Protein AF-0000000080788419 (afdb_homodimer)

Solvent-accessible surface area (backbone atoms only — not comparable to full-atom values): 16026 Å² total; per-residue (Å²): 134,54,72,65,56,50,52,51,49,54,50,25,32,70,32,48,74,64,43,63,67,57,50,16,62,73,69,69,43,59,54,67,57,50,50,49,50,52,52,50,37,39,75,68,49,34,40,70,47,38,25,28,39,63,41,42,64,78,70,42,36,65,38,34,39,42,30,43,29,24,61,44,90,53,92,64,32,67,58,55,51,45,52,55,54,52,66,34,71,42,40,27,32,27,32,34,33,65,76,89,40,36,32,46,36,34,34,44,23,62,33,69,66,52,35,43,66,51,39,52,51,51,56,74,64,37,82,54,49,67,45,74,48,76,30,54,46,77,40,79,73,34,80,39,83,52,56,75,78,75,125,133,53,71,65,57,51,52,51,49,56,48,26,34,72,32,48,75,64,42,64,67,57,50,15,63,75,69,72,42,60,53,68,59,50,51,49,50,53,51,49,36,39,75,69,48,35,38,70,45,37,24,27,40,63,40,44,66,77,70,40,37,66,38,34,36,42,31,43,30,24,58,44,90,52,90,66,33,68,59,54,50,45,52,55,56,52,65,34,72,42,39,28,33,27,31,34,34,62,75,89,40,37,31,44,36,34,33,43,22,63,36,71,66,53,35,43,65,50,39,53,51,52,57,74,65,36,83,54,48,65,47,74,48,74,30,53,45,76,40,79,74,35,80,37,82,54,58,73,80,74,126

Nearest PDB structures (foldseek):
  2pn6-assembly1_A  TM=9.919E-01  e=2.413E-22  Sulfurisphaera tokodaii
  2pmh-assembly1_A  TM=9.864E-01  e=7.286E-22  Sulfurisphaera tokodaii str. 7
  2efo-assembly1_A  TM=9.909E-01  e=1.346E-21  Sulfurisphaera tokodaii str. 7
  2e7w-assembly1_A  TM=9.855E-01  e=3.179E-21  Sulfurisphaera tokodaii
  2efq-assembly1_A  TM=9.957E-01  e=7.984E-21  Sulfurisphaera tokodaii str. 7

Secondary structure (DSSP, 8-state):
--HHHHHHHHHHHH-TT--HHHHHHHHTS-HHHHHHHHHHHHHTTSEEEEEEEE-GGGGT--EEEEEEEEEPP-TTHHHHHHHHHHTSTTEEEEEEESSS-SEEEEEEESSHHHHIIIIIHHHHH-TTEEEEEEEEEEEEEEE-TT-----/--HHHHHHHHHHHH-TT--HHHHHHHHT--HHHHHHHHHHHHHTTSEEEEEEEE-GGGGT--EEEEEEEEEPP-TTHHHHHHHHHHTSTTEEEEEEESSS-SEEEEEEESSHHHHIIIIIHHHHH-TTEEEEEEEEEEEEEEE-T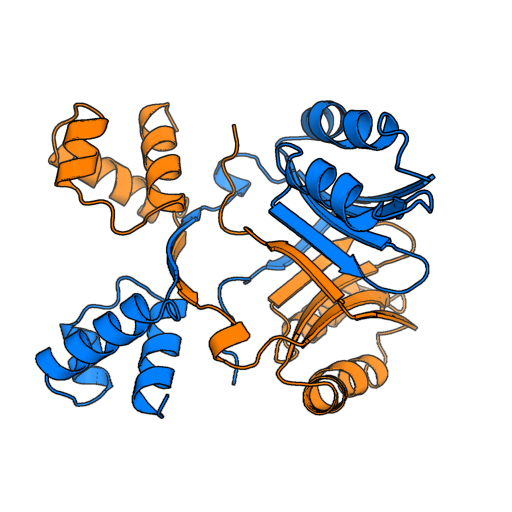T-----

InterPro domains:
  IPR000485 AsnC-type HTH domain [PR00033] (1-17)
  IPR000485 AsnC-type HTH domain [PR00033] (17-28)
  IPR000485 AsnC-type HTH domain [PR00033] (28-47)
  IPR000485 AsnC-type HTH domain [PS50956] (1-62)
  IPR011008 Dimeric alpha-beta barrel [SSF54909] (74-145)
  IPR011991 ArsR-like helix-turn-helix domain [cd00090] (2-50)
  IPR019887 Transcription regulator AsnC/Lrp, ligand binding domain [PF01037] (73-146)
  IPR019888 Transcription regulator AsnC-like [SM00344] (1-109)
  IPR036388 Winged helix-like DNA-binding domain superfamily [G3DSA:1.10.10.10] (1-52)
  IPR036390 Winged helix DNA-binding domain superfamily [SSF46785] (1-59)

Radius of gyration: 20.46 Å; Cα contacts (8 Å, |Δi|>4): 565; chains: 2; bounding box: 44×55×48 Å

Structure (mmCIF, N/CA/C/O backbone):
data_AF-0000000080788419-model_v1
#
loop_
_entity.id
_entity.type
_entity.pdbx_description
1 polymer 'Lrp family transcriptional regulator'
#
loop_
_atom_site.group_PDB
_atom_site.id
_atom_site.type_symbol
_atom_site.label_atom_id
_atom_site.label_alt_id
_atom_site.label_comp_id
_atom_site.label_asym_id
_atom_site.label_entity_id
_atom_site.label_seq_id
_atom_site.pdbx_PDB_ins_code
_atom_site.Cartn_x
_atom_site.Cartn_y
_atom_site.Cartn_z
_atom_site.occupancy
_atom_site.B_iso_or_equiv
_atom_site.auth_seq_id
_atom_site.auth_comp_id
_atom_site.auth_asym_id
_atom_site.auth_atom_id
_atom_site.pdbx_PDB_model_num
ATOM 1 N N . MET A 1 1 ? -20.938 5.91 12.094 1 90.12 1 MET A N 1
ATOM 2 C CA . MET A 1 1 ? -20.297 6.926 11.258 1 90.12 1 MET A CA 1
ATOM 3 C C . MET A 1 1 ? -21.297 7.52 10.273 1 90.12 1 MET A C 1
ATOM 5 O O . MET A 1 1 ? -22.016 6.785 9.586 1 90.12 1 MET A O 1
ATOM 9 N N . ASP A 1 2 ? -21.422 8.727 10.242 1 94.88 2 ASP A N 1
ATOM 10 C CA . ASP A 1 2 ? -22.422 9.336 9.359 1 94.88 2 ASP A CA 1
ATOM 11 C C . ASP A 1 2 ? -21.766 9.898 8.102 1 94.88 2 ASP A C 1
ATOM 13 O O . ASP A 1 2 ? -20.594 9.633 7.832 1 94.88 2 ASP A O 1
ATOM 17 N N . GLU A 1 3 ? -22.578 10.594 7.305 1 95.75 3 GLU A N 1
ATOM 18 C CA . GLU A 1 3 ? -22.141 11.078 5.996 1 95.75 3 GLU A CA 1
ATOM 19 C C . GLU A 1 3 ? -21.031 12.109 6.121 1 95.75 3 GLU A C 1
ATOM 21 O O . GLU A 1 3 ? -20.141 12.188 5.27 1 95.75 3 GLU A O 1
ATOM 26 N N . ILE A 1 4 ? -21.125 12.875 7.145 1 96.88 4 ILE A N 1
ATOM 27 C CA . ILE A 1 4 ? -20.125 13.906 7.352 1 96.88 4 ILE A CA 1
ATOM 28 C C . ILE A 1 4 ? -18.766 13.266 7.664 1 96.88 4 ILE A C 1
ATOM 30 O O . ILE A 1 4 ? -17.75 13.656 7.109 1 96.88 4 ILE A O 1
ATOM 34 N N . ASP A 1 5 ? -18.781 12.273 8.594 1 97.75 5 ASP A N 1
ATOM 35 C CA . ASP A 1 5 ? -17.562 11.531 8.891 1 97.75 5 ASP A CA 1
ATOM 36 C C . ASP A 1 5 ? -16.938 10.984 7.617 1 97.75 5 ASP A C 1
ATOM 38 O O . ASP A 1 5 ? -15.719 11.109 7.422 1 97.75 5 ASP A O 1
ATOM 42 N N . LEU A 1 6 ? -17.734 10.43 6.766 1 97.38 6 LEU A N 1
ATOM 43 C CA . LEU A 1 6 ? -17.25 9.828 5.531 1 97.38 6 LEU A CA 1
ATOM 44 C C . LEU A 1 6 ? -16.656 10.883 4.613 1 97.38 6 LEU A C 1
ATOM 46 O O . LEU A 1 6 ? -15.625 10.641 3.973 1 97.38 6 LEU A O 1
ATOM 50 N N . LYS A 1 7 ? -17.281 11.961 4.5 1 97.5 7 LYS A N 1
ATOM 51 C CA . LYS A 1 7 ? -16.75 13.047 3.682 1 97.5 7 LYS A CA 1
ATOM 52 C C . LYS A 1 7 ? -15.398 13.523 4.199 1 97.5 7 LYS A C 1
ATOM 54 O O . LYS A 1 7 ? -14.477 13.758 3.418 1 97.5 7 LYS A O 1
ATOM 59 N N . ILE A 1 8 ? -15.32 13.641 5.496 1 98.19 8 ILE A N 1
ATOM 60 C CA . ILE A 1 8 ? -14.062 14.039 6.117 1 98.19 8 ILE A CA 1
ATOM 61 C C . ILE A 1 8 ? -12.969 13.031 5.773 1 98.19 8 ILE A C 1
ATOM 63 O O . ILE A 1 8 ? -11.875 13.414 5.355 1 98.19 8 ILE A O 1
ATOM 67 N N . LEU A 1 9 ? -13.258 11.773 5.898 1 98.25 9 LEU A N 1
ATOM 68 C CA . LEU A 1 9 ? -12.305 10.703 5.621 1 98.25 9 LEU A CA 1
ATOM 69 C C . LEU A 1 9 ? -11.875 10.727 4.16 1 98.25 9 LEU A C 1
ATOM 71 O O . LEU A 1 9 ? -10.688 10.562 3.854 1 98.25 9 LEU A O 1
ATOM 75 N N . LYS A 1 10 ? -12.812 10.953 3.264 1 97.38 10 LYS A N 1
ATOM 76 C CA . LYS A 1 10 ? -12.516 11.016 1.836 1 97.38 10 LYS A CA 1
ATOM 77 C C . LYS A 1 10 ? -11.539 12.141 1.525 1 97.38 10 LYS A C 1
ATOM 79 O O . LYS A 1 10 ? -10.602 11.953 0.742 1 97.38 10 LYS A O 1
ATOM 84 N N . ILE A 1 11 ? -11.734 13.219 2.145 1 97.44 11 ILE A N 1
ATOM 85 C CA . ILE A 1 11 ? -10.883 14.375 1.901 1 97.44 11 ILE A CA 1
ATOM 86 C C . ILE A 1 11 ? -9.492 14.117 2.48 1 97.44 11 ILE A C 1
ATOM 88 O O . ILE A 1 11 ? -8.484 14.312 1.8 1 97.44 11 ILE A O 1
ATOM 92 N N . LEU A 1 12 ? -9.438 13.609 3.709 1 97.44 12 LEU A N 1
ATOM 93 C CA . LEU A 1 12 ? -8.172 13.469 4.418 1 97.44 12 LEU A CA 1
ATOM 94 C C . LEU A 1 12 ? -7.344 12.328 3.834 1 97.44 12 LEU A C 1
ATOM 96 O O . LEU A 1 12 ? -6.113 12.359 3.879 1 97.44 12 LEU A O 1
ATOM 100 N N . GLN A 1 13 ? -7.988 11.273 3.229 1 97.19 13 GLN A N 1
ATOM 101 C CA . GLN A 1 13 ? -7.215 10.188 2.627 1 97.19 13 GLN A CA 1
ATOM 102 C C . GLN A 1 13 ? -6.504 10.664 1.361 1 97.19 13 GLN A C 1
ATOM 104 O O . GLN A 1 13 ? -5.535 10.039 0.918 1 97.19 13 GLN A O 1
ATOM 109 N N . LYS A 1 14 ? -7.027 11.789 0.827 1 94.88 14 LYS A N 1
ATOM 110 C CA . LYS A 1 14 ? -6.414 12.359 -0.371 1 94.88 14 LYS A CA 1
ATOM 111 C C . LYS A 1 14 ? -5.379 13.422 -0.01 1 94.88 14 LYS A C 1
ATOM 113 O O . LYS A 1 14 ? -4.375 13.578 -0.705 1 94.88 14 LYS A O 1
ATOM 118 N N . ASP A 1 15 ? -5.738 14.109 1.035 1 95.56 15 ASP A N 1
ATOM 119 C CA . ASP A 1 15 ? -4.879 15.203 1.478 1 95.56 15 ASP A CA 1
ATOM 120 C C . ASP A 1 15 ? -5.027 15.445 2.977 1 95.56 15 ASP A C 1
ATOM 122 O O . ASP A 1 15 ? -5.918 16.172 3.408 1 95.56 15 ASP A O 1
ATOM 126 N N . ALA A 1 16 ? -4.051 15.031 3.676 1 95.75 16 ALA A N 1
ATOM 127 C CA . ALA A 1 16 ? -4.109 15.148 5.129 1 95.75 16 ALA A CA 1
ATOM 128 C C . ALA A 1 16 ? -3.785 16.562 5.582 1 95.75 16 ALA A C 1
ATOM 130 O O . ALA A 1 16 ? -4 16.922 6.742 1 95.75 16 ALA A O 1
ATOM 131 N N . LYS A 1 17 ? -3.289 17.375 4.723 1 94 17 LYS A N 1
ATOM 132 C CA . LYS A 1 17 ? -2.941 18.75 5.078 1 94 17 LYS A CA 1
ATOM 133 C C . LYS A 1 17 ? -4.07 19.703 4.727 1 94 17 LYS A C 1
ATOM 135 O O . LYS A 1 17 ? -3.926 20.922 4.871 1 94 17 LYS A O 1
ATOM 140 N N . TYR A 1 18 ? -5.16 19.156 4.199 1 94.25 18 TYR A N 1
ATOM 141 C CA . TYR A 1 18 ? -6.344 19.984 4.012 1 94.25 18 TYR A CA 1
ATOM 142 C C . TYR A 1 18 ? -6.691 20.734 5.289 1 94.25 18 TYR A C 1
ATOM 144 O O . TYR A 1 18 ? -6.887 20.125 6.344 1 94.25 18 TYR A O 1
ATOM 152 N N . SER A 1 19 ? -6.746 22.031 5.254 1 95.62 19 SER A N 1
ATOM 153 C CA . SER A 1 19 ? -6.863 22.844 6.465 1 95.62 19 SER A CA 1
ATOM 154 C C . SER A 1 19 ? -8.242 22.688 7.094 1 95.62 19 SER A C 1
ATOM 156 O O . SER A 1 19 ? -9.219 22.375 6.402 1 95.62 19 SER A O 1
ATOM 158 N N . LEU A 1 20 ? -8.18 22.906 8.406 1 96.81 20 LEU A N 1
ATOM 159 C CA . LEU A 1 20 ? -9.453 22.906 9.117 1 96.81 20 LEU A CA 1
ATOM 160 C C . LEU A 1 20 ? -10.398 23.953 8.531 1 96.81 20 LEU A C 1
ATOM 162 O O . LEU A 1 20 ? -11.602 23.719 8.43 1 96.81 20 LEU A O 1
ATOM 166 N N . GLU A 1 21 ? -9.82 25.062 8.117 1 97.69 21 GLU A N 1
ATOM 167 C CA . GLU A 1 21 ? -10.602 26.125 7.496 1 97.69 21 GLU A CA 1
ATOM 168 C C . GLU A 1 21 ? -11.227 25.656 6.188 1 97.69 21 GLU A C 1
ATOM 170 O O . GLU A 1 21 ? -12.43 25.859 5.965 1 97.69 21 GLU A O 1
ATOM 175 N N . ASP A 1 22 ? -10.484 25.062 5.309 1 97.75 22 ASP A N 1
ATOM 176 C CA . ASP A 1 22 ? -10.984 24.578 4.023 1 97.75 22 ASP A CA 1
ATOM 177 C C . ASP A 1 22 ? -12.016 23.469 4.219 1 97.75 22 ASP A C 1
ATOM 179 O O . ASP A 1 22 ? -13.023 23.422 3.508 1 97.75 22 ASP A O 1
ATOM 183 N N . LEU A 1 23 ? -11.758 22.594 5.164 1 98.06 23 LEU A N 1
ATOM 184 C CA . LEU A 1 23 ? -12.711 21.531 5.48 1 98.06 23 LEU A CA 1
ATOM 185 C C . LEU A 1 23 ? -14.047 22.109 5.934 1 98.06 23 LEU A C 1
ATOM 187 O O . LEU A 1 23 ? -15.109 21.688 5.477 1 98.06 23 LEU A O 1
ATOM 191 N N . SER A 1 24 ? -13.938 23.031 6.867 1 98.19 24 SER A N 1
ATOM 192 C CA . SER A 1 24 ? -15.133 23.703 7.375 1 98.19 24 SER A CA 1
ATOM 193 C C . SER A 1 24 ? -15.945 24.312 6.242 1 98.19 24 SER A C 1
ATOM 195 O O . SER A 1 24 ? -17.172 24.156 6.188 1 98.19 24 SER A O 1
ATOM 197 N N . THR A 1 25 ? -15.297 25.047 5.316 1 98.12 25 THR A N 1
ATOM 198 C CA . THR A 1 25 ? -15.938 25.688 4.18 1 98.12 25 THR A CA 1
ATOM 199 C C . THR A 1 25 ? -16.594 24.656 3.266 1 98.12 25 THR A C 1
ATOM 201 O O . THR A 1 25 ? -17.75 24.781 2.9 1 98.12 25 THR A O 1
ATOM 204 N N . GLU A 1 26 ? -15.844 23.625 2.965 1 96.62 26 GLU A N 1
ATOM 205 C CA . GLU A 1 26 ? -16.312 22.594 2.047 1 96.62 26 GLU A CA 1
ATOM 206 C C . GLU A 1 26 ? -17.516 21.859 2.617 1 96.62 26 GLU A C 1
ATOM 208 O O . GLU A 1 26 ? -18.453 21.516 1.882 1 96.62 26 GLU A O 1
ATOM 213 N N . LEU A 1 27 ? -17.516 21.594 3.885 1 97.62 27 LEU A N 1
ATOM 214 C CA . LEU A 1 27 ? -18.547 20.797 4.523 1 97.62 27 LEU A CA 1
ATOM 215 C C . LEU A 1 27 ? -19.703 21.688 5.016 1 97.62 27 LEU A C 1
ATOM 217 O O .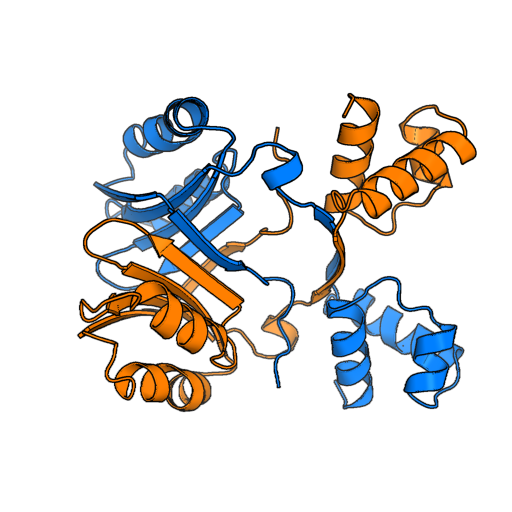 LEU A 1 27 ? -20.734 21.172 5.457 1 97.62 27 LEU A O 1
ATOM 221 N N . LYS A 1 28 ? -19.453 22.984 4.965 1 97.75 28 LYS A N 1
ATOM 222 C CA . LYS A 1 28 ? -20.453 23.938 5.457 1 97.75 28 LYS A CA 1
ATOM 223 C C . LYS A 1 28 ? -20.797 23.656 6.922 1 97.75 28 LYS A C 1
ATOM 225 O O . LYS A 1 28 ? -21.969 23.547 7.281 1 97.75 28 LYS A O 1
ATOM 230 N N . MET A 1 29 ? -19.734 23.531 7.715 1 97.81 29 MET A N 1
ATOM 231 C CA . MET A 1 29 ? -19.844 23.266 9.148 1 97.81 29 MET A CA 1
ATOM 232 C C . MET A 1 29 ? -18.844 24.109 9.93 1 97.81 29 MET A C 1
ATOM 234 O O . MET A 1 29 ? -17.75 24.406 9.422 1 97.81 29 MET A O 1
ATOM 238 N N . PRO A 1 30 ? -19.297 24.5 11.195 1 98.06 30 PRO A N 1
ATOM 239 C CA . PRO A 1 30 ? -18.344 25.234 12.016 1 98.06 30 PRO A CA 1
ATOM 240 C C . PRO A 1 30 ? -17.016 24.484 12.188 1 98.06 30 PRO A C 1
ATOM 242 O O . PRO A 1 30 ? -17.016 23.25 12.312 1 98.06 30 PRO A O 1
ATOM 245 N N . LYS A 1 31 ? -15.906 25.266 12.227 1 98.12 31 LYS A N 1
ATOM 246 C CA . LYS A 1 31 ? -14.578 24.688 12.398 1 98.12 31 LYS A CA 1
ATOM 247 C C . LYS A 1 31 ? -14.516 23.797 13.641 1 98.12 31 LYS A C 1
ATOM 249 O O . LYS A 1 31 ? -13.883 22.734 13.617 1 98.12 31 LYS A O 1
ATOM 254 N N . SER A 1 32 ? -15.125 24.234 14.688 1 98.12 32 SER A N 1
ATOM 255 C CA . SER A 1 32 ? -15.094 23.484 15.938 1 98.12 32 SER A CA 1
ATOM 256 C C . SER A 1 32 ? -15.75 22.125 15.789 1 98.12 32 SER A C 1
ATOM 258 O O . SER A 1 32 ? -15.289 21.125 16.375 1 98.12 32 SER A O 1
ATOM 260 N N . THR A 1 33 ? -16.828 22.047 15.078 1 98.06 33 THR A N 1
ATOM 261 C CA . THR A 1 33 ? -17.531 20.797 14.828 1 98.06 33 THR A CA 1
ATOM 262 C C . THR A 1 33 ? -16.656 19.844 14.016 1 98.06 33 THR A C 1
ATOM 264 O O . THR A 1 33 ? -16.547 18.656 14.352 1 98.06 33 THR A O 1
ATOM 267 N N . VAL A 1 34 ? -16.062 20.375 12.953 1 98.38 34 VAL A N 1
ATOM 268 C CA . VAL A 1 34 ? -15.188 19.562 12.109 1 98.38 34 VAL A CA 1
ATOM 269 C C . VAL A 1 34 ? -14.016 19.031 12.93 1 98.38 34 VAL A C 1
ATOM 271 O O . VAL A 1 34 ? -13.68 17.844 12.852 1 98.38 34 VAL A O 1
ATOM 274 N N . ALA A 1 35 ? -13.414 19.906 13.727 1 98.25 35 ALA A N 1
ATOM 275 C CA . ALA A 1 35 ? -12.289 19.516 14.578 1 98.25 35 ALA A CA 1
ATOM 276 C C . ALA A 1 35 ? -12.688 18.406 15.539 1 98.25 35 ALA A C 1
ATOM 278 O O . ALA A 1 35 ? -11.93 17.453 15.734 1 98.25 35 ALA A O 1
ATOM 279 N N . TYR A 1 36 ? -13.797 18.578 16.109 1 98.31 36 TYR A N 1
ATOM 280 C CA . TYR A 1 36 ? -14.305 17.562 17.031 1 98.31 36 TYR A CA 1
ATOM 281 C C . TYR A 1 36 ? -14.461 16.219 16.328 1 98.31 36 TYR A C 1
ATOM 283 O O . TYR A 1 36 ? -14.07 15.18 16.859 1 98.31 36 TYR A O 1
ATOM 291 N N . ARG A 1 37 ? -15.055 16.25 15.195 1 98.44 37 ARG A N 1
ATOM 292 C CA . ARG A 1 37 ? -15.289 15.031 14.43 1 98.44 37 ARG A CA 1
ATOM 293 C C . ARG A 1 37 ? -13.969 14.352 14.078 1 98.44 37 ARG A C 1
ATOM 295 O O . ARG A 1 37 ? -13.844 13.133 14.211 1 98.44 37 ARG A O 1
ATOM 302 N N . ILE A 1 38 ? -13.008 15.062 13.602 1 98.31 38 ILE A N 1
ATOM 303 C CA . ILE A 1 38 ? -11.695 14.516 13.258 1 98.31 38 ILE A CA 1
ATOM 304 C C . ILE A 1 38 ? -11.07 13.867 14.492 1 98.31 38 ILE A C 1
ATOM 306 O O . ILE A 1 38 ? -10.594 12.734 14.43 1 98.31 38 ILE A O 1
ATOM 310 N N . LYS A 1 39 ? -11.07 14.602 15.594 1 98.31 39 LYS A N 1
ATOM 311 C CA . LYS A 1 39 ? -10.508 14.086 16.828 1 98.31 39 LYS A CA 1
ATOM 312 C C . LYS A 1 39 ? -11.203 12.789 17.25 1 98.31 39 LYS A C 1
ATOM 314 O O . LYS A 1 39 ? -10.555 11.867 17.75 1 98.31 39 LYS A O 1
ATOM 319 N N . ARG A 1 40 ? -12.445 12.789 17.156 1 98.5 40 ARG A N 1
ATOM 320 C CA . ARG A 1 40 ? -13.211 11.586 17.469 1 98.5 40 ARG A CA 1
ATOM 321 C C . ARG A 1 40 ? -12.797 10.422 16.594 1 98.5 40 ARG A C 1
ATOM 323 O O . ARG A 1 40 ? -12.594 9.305 17.078 1 98.5 40 ARG A O 1
ATOM 330 N N . LEU A 1 41 ? -12.703 10.672 15.266 1 98.62 41 LEU A N 1
ATOM 331 C CA . LEU A 1 41 ? -12.289 9.633 14.328 1 98.62 41 LEU A CA 1
ATOM 332 C C . LEU A 1 41 ? -10.891 9.117 14.672 1 98.62 41 LEU A C 1
ATOM 334 O O . LEU A 1 41 ? -10.617 7.926 14.523 1 98.62 41 LEU A O 1
ATOM 338 N N . GLU A 1 42 ? -10.008 9.969 15.125 1 98.38 42 GLU A N 1
ATOM 339 C CA . GLU A 1 42 ? -8.672 9.586 15.57 1 98.38 42 GLU A CA 1
ATOM 340 C C . GLU A 1 42 ? -8.727 8.773 16.859 1 98.38 42 GLU A C 1
ATOM 342 O O . GLU A 1 42 ? -8.078 7.73 16.969 1 98.38 42 GLU A O 1
ATOM 347 N N . SER A 1 43 ? -9.523 9.242 17.812 1 98.38 43 SER A N 1
ATOM 348 C CA . SER A 1 43 ? -9.609 8.586 19.109 1 98.38 43 SER A CA 1
ATOM 349 C C . SER A 1 43 ? -10.188 7.18 18.984 1 98.38 43 SER A C 1
ATOM 351 O O . SER A 1 43 ? -9.852 6.289 19.766 1 98.38 43 SER A O 1
ATOM 353 N N . LEU A 1 44 ? -11.008 7.035 17.969 1 98.06 44 LEU A N 1
ATOM 354 C CA . LEU A 1 44 ? -11.625 5.738 17.719 1 98.06 44 LEU A CA 1
ATOM 355 C C . LEU A 1 44 ? -10.727 4.859 16.859 1 98.06 44 LEU A C 1
ATOM 357 O O . LEU A 1 44 ? -11.102 3.748 16.484 1 98.06 44 LEU A O 1
ATOM 361 N N . ASN A 1 45 ? -9.617 5.336 16.453 1 97.88 45 ASN A N 1
ATOM 362 C CA . ASN A 1 45 ? -8.617 4.641 15.664 1 97.88 45 ASN A CA 1
ATOM 363 C C . ASN A 1 45 ? -9.125 4.348 14.25 1 97.88 45 ASN A C 1
ATOM 365 O O . ASN A 1 45 ? -8.695 3.381 13.617 1 97.88 45 ASN A O 1
ATOM 369 N N . ILE A 1 46 ? -10.156 5.082 13.836 1 98.19 46 ILE A N 1
ATOM 370 C CA . ILE A 1 46 ? -10.57 5.035 12.438 1 98.19 46 ILE A CA 1
ATOM 371 C C . ILE A 1 46 ? -9.508 5.688 11.562 1 98.19 46 ILE A C 1
ATOM 373 O O . ILE A 1 46 ? -9.164 5.164 10.5 1 98.19 46 ILE A O 1
ATOM 377 N N . ILE A 1 47 ? -9.133 6.844 11.969 1 98.06 47 ILE A N 1
ATOM 378 C CA . ILE A 1 47 ? -7.891 7.402 11.445 1 98.06 47 ILE A CA 1
ATOM 379 C C . ILE A 1 47 ? -6.711 6.902 12.273 1 98.06 47 ILE A C 1
ATOM 381 O O . ILE A 1 47 ? -6.582 7.246 13.453 1 98.06 47 ILE A O 1
ATOM 385 N N . LYS A 1 48 ? -5.84 6.176 11.688 1 96.81 48 LYS A N 1
ATOM 386 C CA . LYS A 1 48 ? -4.754 5.516 12.406 1 96.81 48 LYS A CA 1
ATOM 387 C C . LYS A 1 48 ? -3.529 6.418 12.508 1 96.81 48 LYS A C 1
ATOM 389 O O . LYS A 1 48 ? -2.656 6.195 13.352 1 96.81 48 LYS A O 1
ATOM 394 N N . GLY A 1 49 ? -3.488 7.402 11.617 1 96.38 49 GLY A N 1
ATOM 395 C CA . GLY A 1 49 ? -2.359 8.32 11.57 1 96.38 49 GLY A CA 1
ATOM 396 C C . GLY A 1 49 ? -2.256 9.07 10.258 1 96.38 49 GLY A C 1
ATOM 397 O O . GLY A 1 49 ? -3.09 8.898 9.367 1 96.38 49 GLY A O 1
ATOM 398 N N . TYR A 1 50 ? -1.318 9.914 10.203 1 96.75 50 TYR A N 1
ATOM 399 C CA . TYR A 1 50 ? -1.009 10.727 9.031 1 96.75 50 TYR A CA 1
ATOM 400 C C . TYR A 1 50 ? 0.427 10.5 8.57 1 96.75 50 TYR A C 1
ATOM 402 O O . TYR A 1 50 ? 1.358 10.547 9.375 1 96.75 50 TYR A O 1
ATOM 410 N N . TYR A 1 51 ? 0.545 10.289 7.258 1 96.38 51 TYR A N 1
ATOM 411 C CA . TYR A 1 51 ? 1.852 9.852 6.781 1 96.38 51 TYR A CA 1
ATOM 412 C C . TYR A 1 51 ? 2.225 10.562 5.484 1 96.38 51 TYR A C 1
ATOM 414 O O . TYR A 1 51 ? 1.352 10.898 4.68 1 96.38 51 TYR A O 1
ATOM 422 N N . ALA A 1 52 ? 3.518 10.742 5.312 1 97 52 ALA A N 1
ATOM 423 C CA . ALA A 1 52 ? 4.012 11.25 4.035 1 97 52 ALA A CA 1
ATOM 424 C C . ALA A 1 52 ? 4.156 10.117 3.018 1 97 52 ALA A C 1
ATOM 426 O O . ALA A 1 52 ? 4.656 9.039 3.346 1 97 52 ALA A O 1
ATOM 427 N N . GLN A 1 53 ? 3.627 10.352 1.913 1 96.25 53 GLN A N 1
ATOM 428 C CA . GLN A 1 53 ? 3.902 9.438 0.808 1 96.25 53 GLN A CA 1
ATOM 429 C C . GLN A 1 53 ? 5.223 9.781 0.124 1 96.25 53 GLN A C 1
ATOM 431 O O . GLN A 1 53 ? 5.336 10.828 -0.523 1 96.25 53 GLN A O 1
ATOM 436 N N . ILE A 1 54 ? 6.168 8.891 0.305 1 97.19 54 ILE A N 1
ATOM 437 C CA . ILE A 1 54 ? 7.496 9.086 -0.268 1 97.19 54 ILE A CA 1
ATOM 438 C C . ILE A 1 54 ? 7.613 8.305 -1.576 1 97.19 54 ILE A C 1
ATOM 440 O O . ILE A 1 54 ? 7.195 7.148 -1.656 1 97.19 54 ILE A O 1
ATOM 444 N N . ASP A 1 55 ? 8.109 8.969 -2.609 1 96.19 55 ASP A N 1
ATOM 445 C CA . ASP A 1 55 ? 8.344 8.305 -3.887 1 96.19 55 ASP A CA 1
ATOM 446 C C . ASP A 1 55 ? 9.508 7.32 -3.797 1 96.19 55 ASP A C 1
ATOM 448 O O . ASP A 1 55 ? 10.664 7.734 -3.682 1 96.19 55 ASP A O 1
ATOM 452 N N . PRO A 1 56 ? 9.266 6.094 -3.906 1 95.56 56 PRO A N 1
ATOM 453 C CA . PRO A 1 56 ? 10.359 5.121 -3.771 1 95.56 56 PRO A CA 1
ATOM 454 C C . PRO A 1 56 ? 11.43 5.281 -4.848 1 95.56 56 PRO A C 1
ATOM 456 O O . PRO A 1 56 ? 12.594 4.949 -4.617 1 95.56 56 PRO A O 1
ATOM 459 N N . THR A 1 57 ? 11.039 5.766 -6.016 1 94.12 57 THR A N 1
ATOM 460 C CA . THR A 1 57 ? 11.984 5.918 -7.113 1 94.12 57 THR A CA 1
ATOM 461 C C . THR A 1 57 ? 13.062 6.934 -6.758 1 94.12 57 THR A C 1
ATOM 463 O O . THR A 1 57 ? 14.219 6.793 -7.164 1 94.12 57 THR A O 1
ATOM 466 N N . ALA A 1 58 ? 12.672 7.871 -5.977 1 94.94 58 ALA A N 1
ATOM 4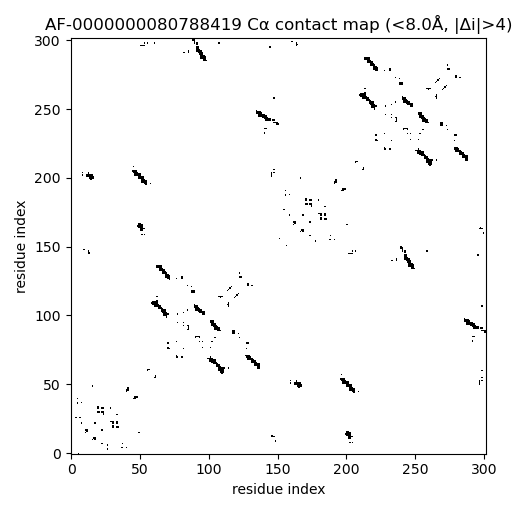67 C CA . ALA A 1 58 ? 13.617 8.898 -5.543 1 94.94 58 ALA A CA 1
ATOM 468 C C . ALA A 1 58 ? 14.672 8.312 -4.605 1 94.94 58 ALA A C 1
ATOM 470 O O . ALA A 1 58 ? 15.719 8.922 -4.383 1 94.94 58 ALA A O 1
ATOM 471 N N . LEU A 1 59 ? 14.398 7.156 -4.051 1 94.94 59 LEU A N 1
ATOM 472 C CA . LEU A 1 59 ? 15.32 6.477 -3.143 1 94.94 59 LEU A CA 1
ATOM 473 C C . LEU A 1 59 ? 15.961 5.27 -3.82 1 94.94 59 LEU A C 1
ATOM 475 O O . LEU A 1 59 ? 16.594 4.449 -3.16 1 94.94 59 LEU A O 1
ATOM 479 N N . ASN A 1 60 ? 15.719 5.156 -5.078 1 94.5 60 ASN A N 1
ATOM 480 C CA . ASN A 1 60 ? 16.219 4.039 -5.879 1 94.5 60 ASN A CA 1
ATOM 481 C C . ASN A 1 60 ? 15.648 2.707 -5.395 1 94.5 60 ASN A C 1
ATOM 483 O O . ASN A 1 60 ? 16.359 1.7 -5.367 1 94.5 60 ASN A O 1
ATOM 487 N N . LEU A 1 61 ? 14.477 2.77 -4.852 1 95.38 61 LEU A N 1
ATOM 488 C CA . LEU A 1 61 ? 13.773 1.563 -4.426 1 95.38 61 LEU A CA 1
ATOM 489 C C . LEU A 1 61 ? 12.766 1.122 -5.477 1 95.38 61 LEU A C 1
ATOM 491 O O . LEU A 1 61 ? 11.57 1.005 -5.184 1 95.38 61 LEU A O 1
ATOM 495 N N . ASP A 1 62 ? 13.32 0.79 -6.621 1 91.56 62 ASP A N 1
ATOM 496 C CA . ASP A 1 62 ? 12.445 0.547 -7.762 1 91.56 62 ASP A CA 1
ATOM 497 C C . ASP A 1 62 ? 12.406 -0.937 -8.125 1 91.56 62 ASP A C 1
ATOM 499 O O . ASP A 1 62 ? 11.758 -1.331 -9.094 1 91.56 62 ASP A O 1
ATOM 503 N N . TYR A 1 63 ? 13.148 -1.741 -7.398 1 96.81 63 TYR A N 1
ATOM 504 C CA . TYR A 1 63 ? 13.094 -3.186 -7.594 1 96.81 63 TYR A CA 1
ATOM 505 C C . TYR A 1 63 ? 12.016 -3.814 -6.723 1 96.81 63 TYR A C 1
ATOM 507 O O . TYR A 1 63 ? 12.234 -4.078 -5.539 1 96.81 63 TYR A O 1
ATOM 515 N N . ILE A 1 64 ? 10.867 -4.047 -7.301 1 97.81 64 ILE A N 1
ATOM 516 C CA . ILE A 1 64 ? 9.719 -4.562 -6.566 1 97.81 64 ILE A CA 1
ATOM 517 C C . ILE A 1 64 ? 9.484 -6.023 -6.934 1 97.81 64 ILE A C 1
ATOM 519 O O . ILE A 1 64 ? 9.57 -6.398 -8.102 1 97.81 64 ILE A O 1
ATOM 523 N N . VAL A 1 65 ? 9.203 -6.809 -5.922 1 98.19 65 VAL A N 1
ATOM 524 C CA . VAL A 1 65 ? 8.938 -8.227 -6.164 1 98.19 65 VAL A CA 1
ATOM 525 C C . VAL A 1 65 ? 7.664 -8.641 -5.438 1 98.19 65 VAL A C 1
ATOM 527 O O . VAL A 1 65 ? 7.324 -8.086 -4.391 1 98.19 65 VAL A O 1
ATOM 530 N N . ILE A 1 66 ? 6.969 -9.562 -6.008 1 98.62 66 ILE A N 1
ATOM 531 C CA . ILE A 1 66 ? 5.82 -10.234 -5.402 1 98.62 66 ILE A CA 1
ATOM 532 C C . ILE A 1 66 ? 6.043 -11.742 -5.402 1 98.62 66 ILE A C 1
ATOM 534 O O . ILE A 1 66 ? 6.277 -12.344 -6.453 1 98.62 66 ILE A O 1
ATOM 538 N N . SER A 1 67 ? 5.977 -12.336 -4.199 1 98.38 67 SER A N 1
ATOM 539 C CA . SER A 1 67 ? 6.262 -13.758 -4.066 1 98.38 67 SER A CA 1
ATOM 540 C C . SER A 1 67 ? 5.031 -14.531 -3.604 1 98.38 67 SER A C 1
ATOM 542 O O . SER A 1 67 ? 4.328 -14.102 -2.688 1 98.38 67 SER A O 1
ATOM 544 N N . LEU A 1 68 ? 4.762 -15.602 -4.285 1 98 68 LEU A N 1
ATOM 545 C CA . LEU A 1 68 ? 3.82 -16.609 -3.824 1 98 68 LEU A CA 1
ATOM 546 C C . LEU A 1 68 ? 4.543 -17.719 -3.059 1 98 68 LEU A C 1
ATOM 548 O O . LEU A 1 68 ? 5.418 -18.391 -3.607 1 98 68 LEU A O 1
ATOM 552 N N . ILE A 1 69 ? 4.148 -17.906 -1.771 1 98.06 69 ILE A N 1
ATOM 553 C CA . ILE A 1 69 ? 4.906 -18.797 -0.907 1 98.06 69 ILE A CA 1
ATOM 554 C C . ILE A 1 69 ? 3.984 -19.875 -0.343 1 98.06 69 ILE A C 1
ATOM 556 O O . ILE A 1 69 ? 2.889 -19.578 0.136 1 98.06 69 ILE A O 1
ATOM 560 N N . ARG A 1 70 ? 4.426 -21.078 -0.477 1 97 70 ARG A N 1
ATOM 561 C CA . ARG A 1 70 ? 3.799 -22.219 0.172 1 97 70 ARG A CA 1
ATOM 562 C C . ARG A 1 70 ? 4.641 -22.703 1.347 1 97 70 ARG A C 1
ATOM 564 O O . ARG A 1 70 ? 5.852 -22.891 1.215 1 97 70 ARG A O 1
ATOM 571 N N . GLY A 1 71 ? 4.043 -22.828 2.482 1 95.38 71 GLY A N 1
ATOM 572 C CA . GLY A 1 71 ? 4.742 -23.297 3.664 1 95.38 71 GLY A CA 1
ATOM 573 C C . GLY A 1 71 ? 4.605 -24.797 3.881 1 95.38 71 GLY A C 1
ATOM 574 O O . GLY A 1 71 ? 3.693 -25.422 3.342 1 95.38 71 GLY A O 1
ATOM 575 N N . LYS A 1 72 ? 5.504 -25.297 4.684 1 93.56 72 LYS A N 1
ATOM 576 C CA . LYS A 1 72 ? 5.375 -26.672 5.148 1 93.56 72 LYS A CA 1
ATOM 577 C C . LYS A 1 72 ? 4.324 -26.781 6.25 1 93.56 72 LYS A C 1
ATOM 579 O O . LYS A 1 72 ? 4.375 -26.047 7.238 1 93.56 72 LYS A O 1
ATOM 584 N N . TYR A 1 73 ? 3.436 -27.625 5.941 1 85.38 73 TYR A N 1
ATOM 585 C CA . TYR A 1 73 ? 2.332 -27.734 6.887 1 85.38 73 TYR A CA 1
ATOM 586 C C . TYR A 1 73 ? 2.828 -28.203 8.25 1 85.38 73 TYR A C 1
ATOM 588 O O . TYR A 1 73 ? 3.629 -29.141 8.344 1 85.38 73 TYR A O 1
ATOM 596 N N . SER A 1 74 ? 2.596 -27.5 9.25 1 84.5 74 SER A N 1
ATOM 597 C CA . SER A 1 74 ? 2.799 -27.797 10.664 1 84.5 74 SER A CA 1
ATOM 598 C C . SER A 1 74 ? 1.837 -27 11.539 1 84.5 74 SER A C 1
ATOM 600 O O . SER A 1 74 ? 1.096 -26.141 11.047 1 84.5 74 SER A O 1
ATOM 602 N N . LYS A 1 75 ? 1.75 -27.5 12.781 1 85.12 75 LYS A N 1
ATOM 603 C CA . LYS A 1 75 ? 0.893 -26.75 13.695 1 85.12 75 LYS A CA 1
ATOM 604 C C . LYS A 1 75 ? 1.299 -25.281 13.766 1 85.12 75 LYS A C 1
ATOM 606 O O . LYS A 1 75 ? 2.471 -24.969 13.977 1 85.12 75 LYS A O 1
ATOM 611 N N . ASP A 1 76 ? 0.442 -24.344 13.453 1 86 76 ASP A N 1
ATOM 612 C CA . ASP A 1 76 ? 0.583 -22.891 13.578 1 86 76 ASP A CA 1
ATOM 613 C C . ASP A 1 76 ? 1.652 -22.359 12.625 1 86 76 ASP A C 1
ATOM 615 O O . ASP A 1 76 ? 2.305 -21.359 12.922 1 86 76 ASP A O 1
ATOM 619 N N . TYR A 1 77 ? 1.938 -23.094 11.562 1 85.62 77 TYR A N 1
ATOM 620 C CA . TYR A 1 77 ? 2.994 -22.672 10.641 1 85.62 77 TYR A CA 1
ATOM 621 C C . TYR A 1 77 ? 2.717 -21.281 10.078 1 85.62 77 TYR A C 1
ATOM 623 O O . TYR A 1 77 ? 3.645 -20.5 9.852 1 85.62 77 TYR A O 1
ATOM 631 N N . HIS A 1 78 ? 1.45 -21.016 9.883 1 87.94 78 HIS A N 1
ATOM 632 C CA . HIS A 1 78 ? 1.088 -19.766 9.234 1 87.94 78 HIS A CA 1
ATOM 633 C C . HIS A 1 78 ? 1.424 -18.562 10.117 1 87.94 78 HIS A C 1
ATOM 635 O O . HIS A 1 78 ? 1.768 -17.5 9.609 1 87.94 78 HIS A O 1
ATOM 641 N N . ILE A 1 79 ? 1.364 -18.797 11.406 1 92.44 79 ILE A N 1
ATOM 642 C CA . ILE A 1 79 ? 1.704 -17.719 12.32 1 92.44 79 ILE A CA 1
ATOM 643 C C . ILE A 1 79 ? 3.215 -17.5 12.32 1 92.44 79 ILE A C 1
ATOM 645 O O . ILE A 1 79 ? 3.682 -16.375 12.148 1 92.44 79 ILE A O 1
ATOM 649 N N . GLU A 1 80 ? 3.941 -18.578 12.477 1 93.88 80 GLU A N 1
ATOM 650 C CA . GLU A 1 80 ? 5.398 -18.484 12.547 1 93.88 80 GLU A CA 1
ATOM 651 C C . GLU A 1 80 ? 5.984 -18 11.227 1 93.88 80 GLU A C 1
ATOM 653 O O . GLU A 1 80 ? 6.754 -17.031 11.211 1 93.88 80 GLU A O 1
ATOM 658 N N . LEU A 1 81 ? 5.656 -18.641 10.188 1 96.56 81 LEU A N 1
ATOM 659 C CA . LEU A 1 81 ? 6.172 -18.266 8.875 1 96.56 81 LEU A CA 1
ATOM 660 C C . LEU A 1 81 ? 5.73 -16.844 8.508 1 96.56 81 LEU A C 1
ATOM 662 O O . LEU A 1 81 ? 6.531 -16.062 8.008 1 96.56 81 LEU A O 1
ATOM 666 N N . GLY A 1 82 ? 4.445 -16.562 8.766 1 97.56 82 GLY A N 1
ATOM 667 C CA . GLY A 1 82 ? 3.951 -15.219 8.508 1 97.56 82 GLY A CA 1
ATOM 668 C C . GLY A 1 82 ? 4.758 -14.141 9.211 1 97.56 82 GLY A C 1
ATOM 669 O O . GLY A 1 82 ? 5.098 -13.125 8.602 1 97.56 82 GLY A O 1
ATOM 670 N N . SER A 1 83 ? 5.035 -14.406 10.469 1 97.44 83 SER A N 1
ATOM 671 C CA . SER A 1 83 ? 5.812 -13.453 11.258 1 97.44 83 SER A CA 1
ATOM 672 C C . SER A 1 83 ? 7.223 -13.297 10.695 1 97.44 83 SER A C 1
ATOM 674 O O . SER A 1 83 ? 7.734 -12.18 10.594 1 97.44 83 SER A O 1
ATOM 676 N N . LYS A 1 84 ? 7.859 -14.367 10.359 1 97.69 84 LYS A N 1
ATOM 677 C CA . LYS A 1 84 ? 9.203 -14.328 9.789 1 97.69 84 LYS A CA 1
ATOM 678 C C . LYS A 1 84 ? 9.227 -13.547 8.477 1 97.69 84 LYS A C 1
ATOM 680 O O . LYS A 1 84 ? 10.125 -12.727 8.258 1 97.69 84 LYS A O 1
ATOM 685 N N . LEU A 1 85 ? 8.227 -13.797 7.621 1 98.5 85 LEU A N 1
ATOM 686 C CA . LEU A 1 85 ? 8.133 -13.094 6.348 1 98.5 85 LEU A CA 1
ATOM 687 C C . LEU A 1 85 ? 7.949 -11.594 6.566 1 98.5 85 LEU A C 1
ATOM 689 O O . LEU A 1 85 ? 8.586 -10.781 5.887 1 98.5 85 LEU A O 1
ATOM 693 N N . ALA A 1 86 ? 7.125 -11.266 7.531 1 98.25 86 ALA A N 1
ATOM 694 C CA . ALA A 1 86 ? 6.801 -9.875 7.816 1 98.25 86 ALA A CA 1
ATOM 695 C C . ALA A 1 86 ? 8.023 -9.117 8.312 1 98.25 86 ALA A C 1
ATOM 697 O O . ALA A 1 86 ? 8.109 -7.891 8.18 1 98.25 86 ALA A O 1
ATOM 698 N N . ASN A 1 87 ? 8.984 -9.805 8.828 1 97.44 87 ASN A N 1
ATOM 699 C CA . ASN A 1 87 ? 10.133 -9.164 9.461 1 97.44 87 ASN A CA 1
ATOM 700 C C . ASN A 1 87 ? 11.312 -9.062 8.5 1 97.44 87 ASN A C 1
ATOM 702 O O . ASN A 1 87 ? 12.352 -8.5 8.844 1 97.44 87 ASN A O 1
ATOM 706 N N . ILE A 1 88 ? 11.172 -9.594 7.312 1 98.12 88 ILE A N 1
ATOM 707 C CA . ILE A 1 88 ? 12.219 -9.445 6.309 1 98.12 88 ILE A CA 1
ATOM 708 C C . ILE A 1 88 ? 12.344 -7.98 5.91 1 98.12 88 ILE A C 1
ATOM 710 O O . ILE A 1 88 ? 11.352 -7.332 5.578 1 98.12 88 ILE A O 1
ATOM 714 N N . PRO A 1 89 ? 13.57 -7.461 5.91 1 96.38 89 PRO A N 1
ATOM 715 C CA . PRO A 1 89 ? 13.758 -6.086 5.441 1 96.38 89 PRO A CA 1
ATOM 716 C C . PRO A 1 89 ? 13.219 -5.867 4.023 1 96.38 89 PRO A C 1
ATOM 718 O O . PRO A 1 89 ? 13.422 -6.715 3.15 1 96.38 89 PRO A O 1
ATOM 721 N N . GLY A 1 90 ? 12.469 -4.727 3.85 1 97.12 90 GLY A N 1
ATOM 722 C CA . GLY A 1 90 ? 11.969 -4.379 2.529 1 97.12 90 GLY A CA 1
ATOM 723 C C . GLY A 1 90 ? 10.57 -4.906 2.264 1 97.12 90 GLY A C 1
ATOM 724 O O . GLY A 1 90 ? 9.906 -4.465 1.325 1 97.12 90 GLY A O 1
ATOM 725 N N . VAL A 1 91 ? 10.156 -5.887 3.082 1 98.5 91 VAL A N 1
ATOM 726 C CA . VAL A 1 91 ? 8.805 -6.422 2.945 1 98.5 91 VAL A CA 1
ATOM 727 C C . VAL A 1 91 ? 7.797 -5.441 3.547 1 98.5 91 VAL A C 1
ATOM 729 O O . VAL A 1 91 ? 7.949 -5.012 4.691 1 98.5 91 VAL A O 1
ATOM 732 N N . TRP A 1 92 ? 6.762 -5.133 2.693 1 97.38 92 TRP A N 1
ATOM 733 C CA . TRP A 1 92 ? 5.785 -4.195 3.238 1 97.38 92 TRP A CA 1
ATOM 734 C C . TRP A 1 92 ? 4.375 -4.766 3.152 1 97.38 92 TRP A C 1
ATOM 736 O O . TRP A 1 92 ? 3.438 -4.215 3.732 1 97.38 92 TRP A O 1
ATOM 746 N N . GLY A 1 93 ? 4.23 -5.945 2.512 1 98.25 93 GLY A N 1
ATOM 747 C CA . GLY A 1 93 ? 2.965 -6.656 2.441 1 98.25 93 GLY A CA 1
ATOM 748 C C . GLY A 1 93 ? 3.113 -8.156 2.625 1 98.25 93 GLY A C 1
ATOM 749 O O . GLY A 1 93 ? 3.996 -8.773 2.029 1 98.25 93 GLY A O 1
ATOM 750 N N . VAL A 1 94 ? 2.334 -8.734 3.508 1 98.75 94 VAL A N 1
ATOM 751 C CA . VAL A 1 94 ? 2.227 -10.172 3.711 1 98.75 94 VAL A CA 1
ATOM 752 C C . VAL A 1 9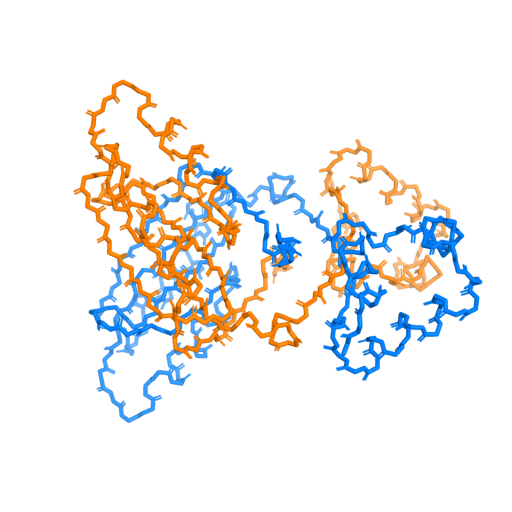4 ? 0.765 -10.555 3.918 1 98.75 94 VAL A C 1
ATOM 754 O O . VAL A 1 94 ? 0.143 -10.156 4.902 1 98.75 94 VAL A O 1
ATOM 757 N N . TYR A 1 95 ? 0.262 -11.32 3.043 1 98.5 95 TYR A N 1
ATOM 758 C CA . TYR A 1 95 ? -1.137 -11.734 3.049 1 98.5 95 TYR A CA 1
ATOM 759 C C . TYR A 1 95 ? -1.257 -13.25 3.123 1 98.5 95 TYR A C 1
ATOM 761 O O . TYR A 1 95 ? -0.679 -13.969 2.301 1 98.5 95 TYR A O 1
ATOM 769 N N . PHE A 1 96 ? -1.971 -13.734 4.121 1 98.19 96 PHE A N 1
ATOM 770 C CA . PHE A 1 96 ? -2.293 -15.156 4.227 1 98.19 96 PHE A CA 1
ATOM 771 C C . PHE A 1 96 ? -3.539 -15.492 3.412 1 98.19 96 PHE A C 1
ATOM 773 O O . PHE A 1 96 ? -4.598 -14.891 3.617 1 98.19 96 PHE A O 1
ATOM 780 N N . VAL A 1 97 ? -3.381 -16.406 2.461 1 97.5 97 VAL A N 1
ATOM 781 C CA . VAL A 1 97 ? -4.477 -16.703 1.547 1 97.5 97 VAL A CA 1
ATOM 782 C C . VAL A 1 97 ? -4.75 -18.203 1.553 1 97.5 97 VAL A C 1
ATOM 784 O O . VAL A 1 97 ? -3.947 -18.984 2.07 1 97.5 97 VAL A O 1
ATOM 787 N N . LEU A 1 98 ? -5.953 -18.547 1.04 1 90.44 98 LEU A N 1
ATOM 788 C CA . LEU A 1 98 ? -6.316 -19.938 0.889 1 90.44 98 LEU A CA 1
ATOM 789 C C . LEU A 1 98 ? -6.035 -20.438 -0.528 1 90.44 98 LEU A C 1
ATOM 791 O O . LEU A 1 98 ? -6.164 -19.672 -1.488 1 90.44 98 LEU A O 1
ATOM 795 N N . GLY A 1 99 ? -5.699 -21.703 -0.634 1 88.38 99 GLY A N 1
ATOM 796 C CA . GLY A 1 99 ? -5.426 -22.328 -1.921 1 88.38 99 GLY A CA 1
ATOM 797 C C . GLY A 1 99 ? -4.07 -23 -1.98 1 88.38 99 GLY A C 1
ATOM 798 O O . GLY A 1 99 ? -3.605 -23.562 -0.983 1 88.38 99 GLY A O 1
ATOM 799 N N . ASP A 1 100 ? -3.508 -23 -3.164 1 90.69 100 ASP A N 1
ATOM 800 C CA . ASP A 1 100 ? -2.223 -23.656 -3.373 1 90.69 100 ASP A CA 1
ATOM 801 C C . ASP A 1 100 ? -1.073 -22.781 -2.855 1 90.69 100 ASP A C 1
ATOM 803 O O . ASP A 1 100 ? 0.034 -23.281 -2.639 1 90.69 100 ASP A O 1
ATOM 807 N N . THR A 1 101 ? -1.303 -21.547 -2.697 1 95.31 101 THR A N 1
ATOM 808 C CA . THR A 1 101 ? -0.4 -20.578 -2.094 1 95.31 101 THR A CA 1
ATOM 809 C C . THR A 1 101 ? -0.857 -20.219 -0.683 1 95.31 101 THR A C 1
ATOM 811 O O . THR A 1 101 ? -2.055 -20.062 -0.431 1 95.31 101 THR A O 1
ATOM 814 N N . ASP A 1 102 ? 0.135 -20.094 0.208 1 97 102 ASP A N 1
ATOM 815 C CA . ASP A 1 102 ? -0.232 -19.734 1.573 1 97 102 ASP A CA 1
ATOM 816 C C . ASP A 1 102 ? -0.07 -18.234 1.805 1 97 102 ASP A C 1
ATOM 818 O O . ASP A 1 102 ? -0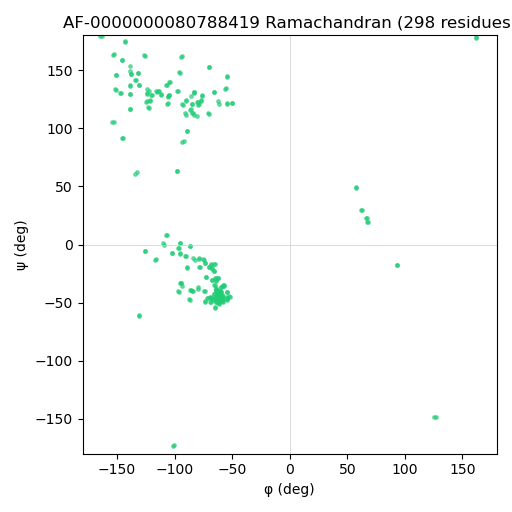.9 -17.609 2.469 1 97 102 ASP A O 1
ATOM 822 N N . PHE A 1 103 ? 1.04 -17.688 1.237 1 98.38 103 PHE A N 1
ATOM 823 C CA . PHE A 1 103 ? 1.327 -16.266 1.472 1 98.38 103 PHE A CA 1
ATOM 824 C C . PHE A 1 103 ? 1.633 -15.555 0.161 1 98.38 103 PHE A C 1
ATOM 826 O O . PHE A 1 103 ? 2.32 -16.094 -0.704 1 98.38 103 PHE A O 1
ATOM 833 N N . ILE A 1 104 ? 1.116 -14.398 -0.006 1 98.69 104 ILE A N 1
ATOM 834 C CA . ILE A 1 104 ? 1.56 -13.438 -1.012 1 98.69 104 ILE A CA 1
ATOM 835 C C . ILE A 1 104 ? 2.336 -12.305 -0.34 1 98.69 104 ILE A C 1
ATOM 837 O O . ILE A 1 104 ? 1.828 -11.656 0.573 1 98.69 104 ILE A O 1
ATOM 841 N N . VAL A 1 105 ? 3.596 -12.109 -0.738 1 98.81 105 VAL A N 1
ATOM 842 C CA . VAL A 1 105 ? 4.516 -11.188 -0.085 1 98.81 105 VAL A CA 1
ATOM 843 C C . VAL A 1 105 ? 4.973 -10.125 -1.08 1 98.81 105 VAL A C 1
ATOM 845 O O . VAL A 1 105 ? 5.359 -10.445 -2.207 1 98.81 105 VAL A O 1
ATOM 848 N N . ILE A 1 106 ? 4.867 -8.883 -0.716 1 98.62 106 ILE A N 1
ATOM 849 C CA . ILE A 1 106 ? 5.297 -7.77 -1.551 1 98.62 106 ILE A CA 1
ATOM 850 C C . ILE A 1 106 ? 6.469 -7.051 -0.889 1 98.62 106 ILE A C 1
ATOM 852 O O . ILE A 1 106 ? 6.434 -6.762 0.309 1 98.62 106 ILE A O 1
ATOM 856 N N . ALA A 1 107 ? 7.523 -6.781 -1.66 1 98.38 107 ALA A N 1
ATOM 857 C CA . ALA A 1 107 ? 8.734 -6.164 -1.121 1 98.38 107 ALA A CA 1
ATOM 858 C C . ALA A 1 107 ? 9.383 -5.238 -2.146 1 98.38 107 ALA A C 1
ATOM 860 O O . ALA A 1 107 ? 9.094 -5.332 -3.344 1 98.38 107 ALA A O 1
ATOM 861 N N . ARG A 1 108 ? 10.148 -4.367 -1.653 1 97.5 108 ARG A N 1
ATOM 862 C CA . ARG A 1 108 ? 10.852 -3.396 -2.488 1 97.5 108 ARG A CA 1
ATOM 863 C C . ARG A 1 108 ? 12.312 -3.287 -2.082 1 97.5 108 ARG A C 1
ATOM 865 O O . ARG A 1 108 ? 12.641 -3.279 -0.892 1 97.5 108 ARG A O 1
ATOM 872 N N . TYR A 1 109 ? 13.195 -3.141 -3.107 1 97.44 109 TYR A N 1
ATOM 873 C CA . TYR A 1 109 ? 14.641 -3.066 -2.896 1 97.44 109 TYR A CA 1
ATOM 874 C C . TYR A 1 109 ? 15.281 -2.082 -3.867 1 97.44 109 TYR A C 1
ATOM 876 O O . TYR A 1 109 ? 14.617 -1.558 -4.762 1 97.44 109 TYR A O 1
ATOM 884 N N . ARG A 1 110 ? 16.594 -1.852 -3.695 1 96.56 110 ARG A N 1
ATOM 885 C CA . ARG A 1 110 ? 17.328 -0.903 -4.523 1 96.56 110 ARG A CA 1
ATOM 886 C C . ARG A 1 110 ? 17.688 -1.517 -5.875 1 96.56 110 ARG A C 1
ATOM 888 O O . ARG A 1 110 ? 17.703 -0.825 -6.895 1 96.56 110 ARG A O 1
ATOM 895 N N . ASN A 1 111 ? 18.016 -2.746 -5.816 1 95.88 111 ASN A N 1
ATOM 896 C CA . ASN A 1 111 ? 18.453 -3.461 -7.012 1 95.88 111 ASN A CA 1
ATOM 897 C C . ASN A 1 111 ? 18.391 -4.973 -6.809 1 95.88 111 ASN A C 1
ATOM 899 O O . ASN A 1 111 ? 17.969 -5.449 -5.758 1 95.88 111 ASN A O 1
ATOM 903 N N . ARG A 1 112 ? 18.781 -5.617 -7.887 1 96.44 112 ARG A N 1
ATOM 904 C CA . ARG A 1 112 ? 18.734 -7.074 -7.875 1 96.44 112 ARG A CA 1
ATOM 905 C C . ARG A 1 112 ? 19.625 -7.641 -6.773 1 96.44 112 ARG A C 1
ATOM 907 O O . ARG A 1 112 ? 19.25 -8.602 -6.098 1 96.44 112 ARG A O 1
ATOM 914 N N . GLU A 1 113 ? 20.766 -7.066 -6.574 1 97.31 113 GLU A N 1
ATOM 915 C CA . GLU A 1 113 ? 21.703 -7.551 -5.562 1 97.31 113 GLU A CA 1
ATOM 916 C C . GLU A 1 113 ? 21.125 -7.422 -4.16 1 97.31 113 GLU A C 1
ATOM 918 O O . GLU A 1 113 ? 21.234 -8.344 -3.348 1 97.31 113 GLU A O 1
ATOM 923 N N . ASP A 1 114 ? 20.562 -6.273 -3.885 1 97.06 114 ASP A N 1
ATOM 924 C CA . ASP A 1 114 ? 19.906 -6.043 -2.602 1 97.06 114 ASP A CA 1
ATOM 925 C C . ASP A 1 114 ? 18.766 -7.035 -2.381 1 97.06 114 ASP A C 1
ATOM 927 O O . ASP A 1 114 ? 18.625 -7.598 -1.293 1 97.06 114 ASP A O 1
ATOM 931 N N . PHE A 1 115 ? 18.016 -7.293 -3.43 1 97.81 115 PHE A N 1
ATOM 932 C CA . PHE A 1 115 ? 16.938 -8.273 -3.416 1 97.81 115 PHE A CA 1
ATOM 933 C C . PHE A 1 115 ? 17.484 -9.672 -3.111 1 97.81 115 PHE A C 1
ATOM 935 O O . PHE A 1 115 ? 16.969 -10.352 -2.221 1 97.81 115 PHE A O 1
ATOM 942 N N . MET A 1 116 ? 18.438 -10.055 -3.797 1 97.5 116 MET A N 1
ATOM 943 C CA . MET A 1 116 ? 19 -11.391 -3.619 1 97.5 116 MET A CA 1
ATOM 944 C C . MET A 1 116 ? 19.484 -11.594 -2.186 1 97.5 116 MET A C 1
ATOM 946 O O . MET A 1 116 ? 19.125 -12.586 -1.544 1 97.5 116 MET A O 1
ATOM 950 N N . LYS A 1 117 ? 20.188 -10.625 -1.657 1 96.94 117 LYS A N 1
ATOM 951 C CA . LYS A 1 117 ? 20.828 -10.727 -0.347 1 96.94 117 LYS A CA 1
ATOM 952 C C . LYS A 1 117 ? 19.797 -10.617 0.774 1 96.94 117 LYS A C 1
ATOM 954 O O . LYS A 1 117 ? 19.828 -11.398 1.731 1 96.94 117 LYS A O 1
ATOM 959 N N . ASN A 1 118 ? 18.828 -9.742 0.621 1 96.88 118 ASN A N 1
ATOM 960 C CA . ASN A 1 118 ? 17.984 -9.391 1.758 1 96.88 118 ASN A CA 1
ATOM 961 C C . ASN A 1 118 ? 16.625 -10.086 1.687 1 96.88 118 ASN A C 1
ATOM 963 O O . ASN A 1 118 ? 15.875 -10.078 2.656 1 96.88 118 ASN A O 1
ATOM 967 N N . TYR A 1 119 ? 16.375 -10.742 0.571 1 98.06 119 TYR A N 1
ATOM 968 C CA . TYR A 1 119 ? 15.062 -11.352 0.437 1 98.06 119 TYR A CA 1
ATOM 969 C C . TYR A 1 119 ? 15.172 -12.797 -0.01 1 98.06 119 TYR A C 1
ATOM 971 O O . TYR A 1 119 ? 14.797 -13.711 0.727 1 98.06 119 TYR A O 1
ATOM 979 N N . LEU A 1 120 ? 15.766 -13.023 -1.214 1 97.56 120 LEU A N 1
ATOM 980 C CA . LEU A 1 120 ? 15.75 -14.352 -1.804 1 97.56 120 LEU A CA 1
ATOM 981 C C . LEU A 1 120 ? 16.516 -15.344 -0.934 1 97.56 120 LEU A C 1
ATOM 983 O O . LEU A 1 120 ? 16.047 -16.438 -0.659 1 97.56 120 LEU A O 1
ATOM 987 N N . GLU A 1 121 ? 17.656 -14.93 -0.464 1 97.5 121 GLU A N 1
ATOM 988 C CA . GLU A 1 121 ? 18.469 -15.797 0.382 1 97.5 121 GLU A CA 1
ATOM 989 C C . GLU A 1 121 ? 17.75 -16.125 1.69 1 97.5 121 GLU A C 1
ATOM 991 O O . GLU A 1 121 ? 17.828 -17.25 2.184 1 97.5 121 GLU A O 1
ATOM 996 N N . ARG A 1 122 ? 17.078 -15.195 2.209 1 97.31 122 ARG A N 1
ATOM 997 C CA . ARG A 1 122 ? 16.359 -15.406 3.455 1 97.31 122 ARG A CA 1
ATOM 998 C C . ARG A 1 122 ? 15.195 -16.375 3.254 1 97.31 122 ARG A C 1
ATOM 1000 O O . ARG A 1 122 ? 15.047 -17.344 4.012 1 97.31 122 ARG A O 1
ATOM 1007 N N . ILE A 1 123 ? 14.438 -16.188 2.211 1 97.44 123 ILE A N 1
ATOM 1008 C CA . ILE A 1 123 ? 13.281 -17.031 1.925 1 97.44 123 ILE A CA 1
ATOM 1009 C C . ILE A 1 123 ? 13.75 -18.469 1.687 1 97.44 123 ILE A C 1
ATOM 1011 O O . ILE A 1 123 ? 13.156 -19.422 2.215 1 97.44 123 ILE A O 1
ATOM 1015 N N . THR A 1 124 ? 14.805 -18.609 0.942 1 96.12 124 THR A N 1
ATOM 1016 C CA . THR A 1 124 ? 15.266 -19.938 0.556 1 96.12 124 THR A CA 1
ATOM 1017 C C . THR A 1 124 ? 15.922 -20.641 1.737 1 96.12 124 THR A C 1
ATOM 1019 O O . THR A 1 124 ? 16.078 -21.859 1.724 1 96.12 124 THR A O 1
ATOM 1022 N N . SER A 1 125 ? 16.25 -19.891 2.75 1 96.19 125 SER A N 1
ATOM 1023 C CA . SER A 1 125 ? 16.906 -20.469 3.908 1 96.19 125 SER A CA 1
ATOM 1024 C C . SER A 1 125 ? 15.906 -20.828 5.004 1 96.19 125 SER A C 1
ATOM 1026 O O . SER A 1 125 ? 16.266 -21.453 6.004 1 96.19 125 SER A O 1
ATOM 1028 N N . MET A 1 126 ? 14.703 -20.453 4.855 1 95.56 126 MET A N 1
ATOM 1029 C CA . MET A 1 126 ? 13.672 -20.734 5.852 1 95.56 126 MET A CA 1
ATOM 1030 C C . MET A 1 126 ? 13.172 -22.172 5.715 1 95.56 126 MET A C 1
ATOM 1032 O O . MET A 1 126 ? 12.547 -22.516 4.711 1 95.56 126 MET A O 1
ATOM 1036 N N . PRO A 1 127 ? 13.32 -22.969 6.758 1 93.62 127 PRO A N 1
ATOM 1037 C CA . PRO A 1 127 ? 12.883 -24.375 6.66 1 93.62 127 PRO A CA 1
ATOM 1038 C C . PRO A 1 127 ? 11.367 -24.5 6.547 1 93.62 127 PRO A C 1
ATOM 1040 O O . PRO A 1 127 ? 10.867 -25.516 6.043 1 93.62 127 PRO A O 1
ATOM 1043 N N . GLU A 1 128 ? 10.672 -23.453 6.965 1 95.19 128 GLU A N 1
ATOM 1044 C CA . GLU A 1 128 ? 9.219 -23.469 6.961 1 95.19 128 GLU A CA 1
ATOM 1045 C C . GLU A 1 128 ? 8.664 -23.312 5.547 1 95.19 128 GLU A C 1
ATOM 1047 O O . GLU A 1 128 ? 7.484 -23.562 5.301 1 95.19 128 GLU A O 1
ATOM 1052 N N . VAL A 1 129 ? 9.539 -22.906 4.562 1 96.56 129 VAL A N 1
ATOM 1053 C CA . VAL A 1 129 ? 9.094 -22.672 3.191 1 96.56 129 VAL A CA 1
ATOM 1054 C C . VAL A 1 129 ? 9.211 -23.953 2.381 1 96.56 129 VAL A C 1
ATOM 1056 O O . VAL A 1 129 ? 10.273 -24.578 2.346 1 96.56 129 VAL A O 1
ATOM 1059 N N . GLU A 1 130 ? 8.133 -24.312 1.836 1 96.44 130 GLU A N 1
ATOM 1060 C CA . GLU A 1 130 ? 8.117 -25.469 0.944 1 96.44 130 GLU A CA 1
ATOM 1061 C C . GLU A 1 130 ? 8.461 -25.062 -0.487 1 96.44 130 GLU A C 1
ATOM 1063 O O . GLU A 1 130 ? 9.289 -25.703 -1.14 1 96.44 130 GLU A O 1
ATOM 1068 N N . ARG A 1 131 ? 7.84 -24.031 -0.974 1 96.06 131 ARG A N 1
ATOM 1069 C CA . ARG A 1 131 ? 8.039 -23.531 -2.328 1 96.06 131 ARG A CA 1
ATOM 1070 C C . ARG A 1 131 ? 7.785 -22.031 -2.393 1 96.06 131 ARG A C 1
ATOM 1072 O O . ARG A 1 131 ? 6.945 -21.5 -1.662 1 96.06 131 ARG A O 1
ATOM 1079 N N . SER A 1 132 ? 8.516 -21.391 -3.225 1 96.5 132 SER A N 1
ATOM 1080 C CA . SER A 1 132 ? 8.305 -19.969 -3.479 1 96.5 132 SER A CA 1
ATOM 1081 C C . SER A 1 132 ? 8.43 -19.656 -4.965 1 96.5 132 SER A C 1
ATOM 1083 O O . SER A 1 132 ? 9.25 -20.25 -5.668 1 96.5 132 SER A O 1
ATOM 1085 N N . SER A 1 133 ? 7.562 -18.875 -5.445 1 96.44 133 SER A N 1
ATOM 1086 C CA . SER A 1 133 ? 7.617 -18.297 -6.781 1 96.44 133 SER A CA 1
ATOM 1087 C C . SER A 1 133 ? 7.602 -16.781 -6.723 1 96.44 133 SER A C 1
ATOM 1089 O O . SER A 1 133 ? 6.633 -16.172 -6.25 1 96.44 133 SER A O 1
ATOM 1091 N N . THR A 1 134 ? 8.688 -16.188 -7.215 1 97.12 134 THR A N 1
ATOM 1092 C CA . THR A 1 134 ? 8.836 -14.742 -7.074 1 97.12 134 THR A CA 1
ATOM 1093 C C . THR A 1 134 ? 8.734 -14.055 -8.43 1 97.12 134 THR A C 1
ATOM 1095 O O . THR A 1 134 ? 9.391 -14.469 -9.391 1 97.12 134 THR A O 1
ATOM 1098 N N . HIS A 1 135 ? 7.902 -13.062 -8.516 1 97.56 135 HIS A N 1
ATOM 1099 C CA . HIS A 1 135 ? 7.738 -12.227 -9.703 1 97.56 135 HIS A CA 1
ATOM 1100 C C . HIS A 1 135 ? 8.391 -10.867 -9.516 1 97.56 135 HIS A C 1
ATOM 1102 O O . HIS A 1 135 ? 8.156 -10.195 -8.508 1 97.56 135 HIS A O 1
ATOM 1108 N N . VAL A 1 136 ? 9.211 -10.547 -10.516 1 97.12 136 VAL A N 1
ATOM 1109 C CA . VAL A 1 136 ? 9.703 -9.18 -10.555 1 97.12 136 VAL A CA 1
ATOM 1110 C C . VAL A 1 136 ? 8.672 -8.273 -11.219 1 97.12 136 VAL A C 1
ATOM 1112 O O . VAL A 1 136 ? 8.133 -8.609 -12.281 1 97.12 136 VAL A O 1
ATOM 1115 N N . VAL A 1 137 ? 8.367 -7.172 -10.617 1 98 137 VAL A N 1
ATOM 1116 C CA . VAL A 1 137 ? 7.422 -6.215 -11.18 1 98 137 VAL A CA 1
ATOM 1117 C C . VAL A 1 137 ? 8.125 -5.359 -12.234 1 98 137 VAL A C 1
ATOM 1119 O O . VAL A 1 137 ? 9.117 -4.691 -11.938 1 98 137 VAL A O 1
ATOM 1122 N N . VAL A 1 138 ? 7.594 -5.402 -13.383 1 96.06 138 VAL A N 1
ATOM 1123 C CA . VAL A 1 138 ? 8.172 -4.648 -14.492 1 96.06 138 VAL A CA 1
ATOM 1124 C C . VAL A 1 138 ? 7.617 -3.223 -14.484 1 96.06 138 VAL A C 1
ATOM 1126 O O . VAL A 1 138 ? 8.352 -2.268 -14.758 1 96.06 138 VAL A O 1
ATOM 1129 N N . LYS A 1 139 ? 6.352 -3.166 -14.18 1 96.31 139 LYS A N 1
ATOM 1130 C CA . LYS A 1 139 ? 5.688 -1.865 -14.172 1 96.31 139 LYS A CA 1
ATOM 1131 C C . LYS A 1 139 ? 4.594 -1.812 -13.102 1 96.31 139 LYS A C 1
ATOM 1133 O O . LYS A 1 139 ? 3.824 -2.762 -12.953 1 96.31 139 LYS A O 1
ATOM 1138 N N . ILE A 1 140 ? 4.66 -0.741 -12.32 1 96.88 140 ILE A N 1
ATOM 1139 C CA . ILE A 1 140 ? 3.543 -0.447 -11.43 1 96.88 140 ILE A CA 1
ATOM 1140 C C . ILE A 1 140 ? 2.471 0.33 -12.195 1 96.88 140 ILE A C 1
ATOM 1142 O O . ILE A 1 140 ? 2.689 1.477 -12.586 1 96.88 140 ILE A O 1
ATOM 1146 N N . ILE A 1 141 ? 1.341 -0.297 -12.383 1 97.81 141 ILE A N 1
ATOM 1147 C CA . ILE A 1 141 ? 0.246 0.372 -13.078 1 97.81 141 ILE A CA 1
ATOM 1148 C C . ILE A 1 141 ? -0.542 1.23 -12.094 1 97.81 141 ILE A C 1
ATOM 1150 O O . ILE A 1 141 ? -0.973 2.336 -12.43 1 97.81 141 ILE A O 1
ATOM 1154 N N . LYS A 1 142 ? -0.734 0.726 -10.93 1 97.12 142 LYS A N 1
ATOM 1155 C CA . LYS A 1 142 ? -1.414 1.426 -9.844 1 97.12 142 LYS A CA 1
ATOM 1156 C C . LYS A 1 142 ? -0.914 0.947 -8.484 1 97.12 142 LYS A C 1
ATOM 1158 O O . LYS A 1 142 ? -0.735 -0.253 -8.273 1 97.12 142 LYS A O 1
ATOM 1163 N N . GLU A 1 143 ? -0.635 1.849 -7.637 1 96.31 143 GLU A N 1
ATOM 1164 C CA . GLU A 1 143 ? -0.33 1.572 -6.238 1 96.31 143 GLU A CA 1
ATOM 1165 C C . GLU A 1 143 ? -0.851 2.684 -5.332 1 96.31 143 GLU A C 1
ATOM 1167 O O . GLU A 1 143 ? -0.173 3.691 -5.121 1 96.31 143 GLU A O 1
ATOM 1172 N N . SER A 1 144 ? -2.082 2.527 -4.836 1 94.81 144 SER A N 1
ATOM 1173 C CA . SER A 1 144 ? -2.734 3.543 -4.016 1 94.81 144 SER A CA 1
ATOM 1174 C C . SER A 1 144 ? -3.363 2.928 -2.77 1 94.81 144 SER A C 1
ATOM 1176 O O . SER A 1 144 ? -4.566 3.068 -2.541 1 94.81 144 SER A O 1
ATOM 1178 N N . PRO A 1 145 ? -2.477 2.326 -1.907 1 90.31 145 PRO A N 1
ATOM 1179 C CA . PRO A 1 145 ? -3.014 1.629 -0.737 1 90.31 145 PRO A CA 1
ATOM 1180 C C . PRO A 1 145 ? -3.691 2.572 0.253 1 90.31 145 PRO A C 1
ATOM 1182 O O . PRO A 1 145 ? -4.449 2.127 1.118 1 90.31 145 PRO A O 1
ATOM 1185 N N . ASN A 1 146 ? -3.418 3.893 0.122 1 89.38 146 ASN A N 1
ATOM 1186 C CA . ASN A 1 146 ? -3.99 4.875 1.037 1 89.38 146 ASN A CA 1
ATOM 1187 C C . ASN A 1 146 ? -5.406 5.266 0.627 1 89.38 146 ASN A C 1
ATOM 1189 O O . ASN A 1 146 ? -6.129 5.895 1.4 1 89.38 146 ASN A O 1
ATOM 1193 N N . MET A 1 147 ? -5.801 4.91 -0.571 1 92.06 147 MET A N 1
ATOM 1194 C CA . MET A 1 147 ? -7.145 5.207 -1.063 1 92.06 147 MET A CA 1
ATOM 1195 C C . MET A 1 147 ? -8.094 4.043 -0.794 1 92.06 147 MET A C 1
ATOM 1197 O O . MET A 1 147 ? -8.25 3.16 -1.64 1 92.06 147 MET A O 1
ATOM 1201 N N . VAL A 1 148 ? -8.648 4.109 0.333 1 93.19 148 VAL A N 1
ATOM 1202 C CA . VAL A 1 148 ? -9.484 2.977 0.726 1 93.19 148 VAL A CA 1
ATOM 1203 C C . VAL A 1 148 ? -10.938 3.258 0.369 1 93.19 148 VAL A C 1
ATOM 1205 O O . VAL A 1 148 ? -11.672 2.35 -0.031 1 93.19 148 VAL A O 1
ATOM 1208 N N . ILE A 1 149 ? -11.344 4.555 0.447 1 94.62 149 ILE A N 1
ATOM 1209 C CA . ILE A 1 149 ? -12.719 4.898 0.096 1 94.62 149 ILE A CA 1
ATOM 1210 C C . ILE A 1 149 ? -12.797 5.246 -1.389 1 94.62 149 ILE A C 1
ATOM 1212 O O . ILE A 1 149 ? -12.273 6.277 -1.82 1 94.62 149 ILE A O 1
ATOM 1216 N N . TRP A 1 150 ? -13.477 4.43 -2.18 1 90.75 150 TRP A N 1
ATOM 1217 C CA . TRP A 1 150 ? -13.469 4.625 -3.625 1 90.75 150 TRP A CA 1
ATOM 1218 C C . TRP A 1 150 ? -14.875 4.934 -4.137 1 90.75 150 TRP A C 1
ATOM 1220 O O . TRP A 1 150 ? -15.047 5.336 -5.289 1 90.75 150 TRP A O 1
ATOM 1230 N N . TRP A 1 151 ? -15.883 4.719 -3.309 1 87.12 151 TRP A N 1
ATOM 1231 C CA . TRP A 1 151 ? -17.266 4.957 -3.709 1 87.12 151 TRP A CA 1
ATOM 1232 C C . TRP A 1 151 ? -17.734 6.344 -3.279 1 87.12 151 TRP A C 1
ATOM 1234 O O . TRP A 1 151 ? -17.156 6.945 -2.371 1 87.12 151 TRP A O 1
ATOM 1244 N N . MET B 1 1 ? 20.453 13.797 -2.291 1 90 1 MET B N 1
ATOM 1245 C CA . MET B 1 1 ? 19.797 13.75 -0.983 1 90 1 MET B CA 1
ATOM 1246 C C . MET B 1 1 ? 20.797 13.367 0.105 1 90 1 MET B C 1
ATOM 1248 O O . MET B 1 1 ? 21.547 12.391 -0.04 1 90 1 MET B O 1
ATOM 1252 N N . ASP B 1 2 ? 20.891 14.102 1.073 1 94.81 2 ASP B N 1
ATOM 1253 C CA . ASP B 1 2 ? 21.875 13.812 2.105 1 94.81 2 ASP B CA 1
ATOM 1254 C C . ASP B 1 2 ? 21.234 13.141 3.314 1 94.81 2 ASP B C 1
ATOM 1256 O O . ASP B 1 2 ? 20.078 12.727 3.254 1 94.81 2 ASP B O 1
ATOM 1260 N N . GLU B 1 3 ? 22.031 12.984 4.359 1 95.75 3 GLU B N 1
ATOM 1261 C CA . GLU B 1 3 ? 21.609 12.227 5.539 1 95.75 3 GLU B CA 1
ATOM 1262 C C . GLU B 1 3 ? 20.453 12.922 6.258 1 95.75 3 GLU B C 1
ATOM 1264 O O . GLU B 1 3 ? 19.578 12.258 6.82 1 95.75 3 GLU B O 1
ATOM 1269 N N . ILE B 1 4 ? 20.5 14.203 6.238 1 96.81 4 ILE B N 1
ATOM 1270 C CA . ILE B 1 4 ? 19.469 14.969 6.91 1 96.81 4 ILE B CA 1
ATOM 1271 C C . ILE B 1 4 ? 18.125 14.766 6.188 1 96.81 4 ILE B C 1
ATOM 1273 O O . ILE B 1 4 ? 17.094 14.531 6.824 1 96.81 4 ILE B O 1
ATOM 1277 N N . ASP B 1 5 ? 18.156 14.898 4.84 1 97.75 5 ASP B N 1
ATOM 1278 C CA . ASP B 1 5 ? 16.953 14.633 4.047 1 97.75 5 ASP B CA 1
ATOM 1279 C C . ASP B 1 5 ? 16.359 13.273 4.395 1 97.75 5 ASP B C 1
ATOM 1281 O O . ASP B 1 5 ? 15.156 13.148 4.598 1 97.75 5 ASP B O 1
ATOM 1285 N N . LEU B 1 6 ? 17.219 12.281 4.496 1 97.31 6 LEU B N 1
ATOM 1286 C CA . LEU B 1 6 ? 16.766 10.922 4.773 1 97.31 6 LEU B CA 1
ATOM 1287 C C . LEU B 1 6 ? 16.156 10.828 6.164 1 97.31 6 LEU B C 1
ATOM 1289 O O . LEU B 1 6 ? 15.148 10.141 6.352 1 97.31 6 LEU B O 1
ATOM 1293 N N . LYS B 1 7 ? 16.75 11.422 7.082 1 97.5 7 LYS B N 1
ATOM 1294 C CA . LYS B 1 7 ? 16.203 11.43 8.438 1 97.5 7 LYS B CA 1
ATOM 1295 C C . LYS B 1 7 ? 14.82 12.078 8.469 1 97.5 7 LYS B C 1
ATOM 1297 O O . LYS B 1 7 ? 13.906 11.57 9.125 1 97.5 7 LYS B O 1
ATOM 1302 N N . ILE B 1 8 ? 14.703 13.172 7.773 1 98.19 8 ILE B N 1
ATOM 1303 C CA . ILE B 1 8 ? 13.422 13.859 7.688 1 98.19 8 ILE B CA 1
ATOM 1304 C C . ILE B 1 8 ? 12.375 12.922 7.09 1 98.19 8 ILE B C 1
ATOM 1306 O O . ILE B 1 8 ? 11.273 12.789 7.633 1 98.19 8 ILE B O 1
ATOM 1310 N N . LEU B 1 9 ? 12.711 12.258 6.02 1 98.25 9 LEU B N 1
ATOM 1311 C CA . LEU B 1 9 ? 11.797 11.344 5.34 1 98.25 9 LEU B CA 1
ATOM 1312 C C . LEU B 1 9 ? 11.398 10.195 6.254 1 98.25 9 LEU B C 1
ATOM 1314 O O . LEU B 1 9 ? 10.234 9.797 6.289 1 98.25 9 LEU B O 1
ATOM 1318 N N . LYS B 1 10 ? 12.352 9.664 6.988 1 97.44 10 LYS B N 1
ATOM 1319 C CA . LYS B 1 10 ? 12.094 8.57 7.914 1 97.44 10 LYS B CA 1
ATOM 1320 C C . LYS B 1 10 ? 11.078 8.977 8.977 1 97.44 10 LYS B C 1
ATOM 1322 O O . LYS B 1 10 ? 10.172 8.211 9.312 1 97.44 10 LYS B O 1
ATOM 1327 N N . ILE B 1 11 ? 11.211 10.141 9.438 1 97.44 11 ILE B N 1
ATOM 1328 C CA . ILE B 1 11 ? 10.328 10.625 10.492 1 97.44 11 ILE B CA 1
ATOM 1329 C C . ILE B 1 11 ? 8.938 10.875 9.914 1 97.44 11 ILE B C 1
ATOM 1331 O O . ILE B 1 11 ? 7.934 10.422 10.469 1 97.44 11 ILE B O 1
ATOM 1335 N N . LEU B 1 12 ? 8.867 11.531 8.766 1 97.38 12 LEU B N 1
ATOM 1336 C CA . LEU B 1 12 ? 7.59 11.961 8.203 1 97.38 12 LEU B CA 1
ATOM 1337 C C . LEU B 1 12 ? 6.812 10.766 7.652 1 97.38 12 LEU B C 1
ATOM 1339 O O . LEU B 1 12 ? 5.578 10.781 7.641 1 97.38 12 LEU B O 1
ATOM 1343 N N . GLN B 1 13 ? 7.492 9.664 7.195 1 97.25 13 GLN B N 1
ATOM 1344 C CA . GLN B 1 13 ? 6.766 8.5 6.707 1 97.25 13 GLN B CA 1
ATOM 1345 C C . GLN B 1 13 ? 6.062 7.766 7.848 1 97.25 13 GLN B C 1
ATOM 1347 O O . GLN B 1 13 ? 5.129 7 7.617 1 97.25 13 GLN B O 1
ATOM 1352 N N . LYS B 1 14 ? 6.559 8.055 9.07 1 95.25 14 LYS B N 1
ATOM 1353 C CA . LYS B 1 14 ? 5.957 7.434 10.25 1 95.25 14 LYS B CA 1
ATOM 1354 C C . LYS B 1 14 ? 4.898 8.344 10.867 1 95.25 14 LYS B C 1
ATOM 1356 O O . LYS B 1 14 ? 3.934 7.859 11.461 1 95.25 14 LYS B O 1
ATOM 1361 N N . ASP B 1 15 ? 5.188 9.602 10.742 1 95.81 15 ASP B N 1
ATOM 1362 C CA . ASP B 1 15 ? 4.297 10.594 11.328 1 95.81 15 ASP B CA 1
ATOM 1363 C C . ASP B 1 15 ? 4.406 11.938 10.602 1 95.81 15 ASP B C 1
ATOM 1365 O O . ASP B 1 15 ? 5.266 12.758 10.922 1 95.81 15 ASP B O 1
ATOM 1369 N N . ALA B 1 16 ? 3.432 12.203 9.844 1 95.88 16 ALA B N 1
ATOM 1370 C CA . ALA B 1 16 ? 3.455 13.43 9.047 1 95.88 16 ALA B CA 1
ATOM 1371 C C . ALA B 1 16 ? 3.086 14.641 9.891 1 95.88 16 ALA B C 1
ATOM 1373 O O . ALA B 1 16 ? 3.266 15.789 9.469 1 95.88 16 ALA B O 1
ATOM 1374 N N . LYS B 1 17 ? 2.586 14.445 11.047 1 94.19 17 LYS B N 1
ATOM 1375 C CA . LYS B 1 17 ? 2.191 15.555 11.914 1 94.19 17 LYS B CA 1
ATOM 1376 C C . LYS B 1 17 ? 3.303 15.898 12.898 1 94.19 17 LYS B C 1
ATOM 1378 O O . LYS B 1 17 ? 3.121 16.75 13.773 1 94.19 17 LYS B O 1
ATOM 1383 N N . TYR B 1 18 ? 4.418 15.18 12.797 1 94.44 18 TYR B N 1
ATOM 1384 C CA . TYR B 1 18 ? 5.582 15.578 13.578 1 94.44 18 TYR B CA 1
ATOM 1385 C C . TYR B 1 18 ? 5.883 17.062 13.398 1 94.44 18 TYR B C 1
ATOM 1387 O O . TYR B 1 18 ? 6.082 17.531 12.273 1 94.44 18 TYR B O 1
ATOM 1395 N N . SER B 1 19 ? 5.895 17.828 14.438 1 95.69 19 SER B N 1
ATOM 1396 C CA . SER B 1 19 ? 5.965 19.297 14.336 1 95.69 19 SER B CA 1
ATOM 1397 C C . SER B 1 19 ? 7.336 19.75 13.844 1 95.69 19 SER B C 1
ATOM 1399 O O . SER B 1 19 ? 8.328 19.047 14.031 1 95.69 19 SER B O 1
ATOM 1401 N N . LEU B 1 20 ? 7.227 20.906 13.211 1 96.81 20 LEU B N 1
ATOM 1402 C CA . LEU B 1 20 ? 8.484 21.516 12.789 1 96.81 20 LEU B CA 1
ATOM 1403 C C . LEU B 1 20 ? 9.414 21.734 13.977 1 96.81 20 LEU B C 1
ATOM 1405 O O . LEU B 1 20 ? 10.625 21.547 13.875 1 96.81 20 LEU B O 1
ATOM 1409 N N . GLU B 1 21 ? 8.82 22.062 15.086 1 97.69 21 GLU B N 1
ATOM 1410 C CA . GLU B 1 21 ? 9.578 22.266 16.328 1 97.69 21 GLU B CA 1
ATOM 1411 C C . GLU B 1 21 ? 10.25 20.969 16.766 1 97.69 21 GLU B C 1
ATOM 1413 O O . GLU B 1 21 ? 11.445 20.953 17.078 1 97.69 21 GLU B O 1
ATOM 1418 N N . ASP B 1 22 ? 9.539 19.875 16.828 1 97.75 22 ASP B N 1
ATOM 1419 C CA . ASP B 1 22 ? 10.07 18.594 17.234 1 97.75 22 ASP B CA 1
ATOM 1420 C C . ASP B 1 22 ? 11.141 18.094 16.266 1 97.75 22 ASP B C 1
ATOM 1422 O O . ASP B 1 22 ? 12.164 17.547 16.688 1 97.75 22 ASP B O 1
ATOM 1426 N N . LEU B 1 23 ? 10.898 18.297 14.984 1 98.06 23 LEU B N 1
ATOM 1427 C CA . LEU B 1 23 ? 11.875 17.922 13.969 1 98.06 23 LEU B CA 1
ATOM 1428 C C . LEU B 1 23 ? 13.18 18.688 14.164 1 98.06 23 LEU B C 1
ATOM 1430 O O . LEU B 1 23 ? 14.266 18.109 14.125 1 98.06 23 LEU B O 1
ATOM 1434 N N . SER B 1 24 ? 13.023 19.969 14.312 1 98.19 24 SER B N 1
ATOM 1435 C CA . SER B 1 24 ? 14.188 20.828 14.539 1 98.19 24 SER B CA 1
ATOM 1436 C C . SER B 1 24 ? 15 20.344 15.734 1 98.19 24 SER B C 1
ATOM 1438 O O . SER B 1 24 ? 16.234 20.25 15.648 1 98.19 24 SER B O 1
ATOM 1440 N N . THR B 1 25 ? 14.344 20.047 16.859 1 98.19 25 THR B N 1
ATOM 1441 C CA . THR B 1 25 ? 14.992 19.578 18.078 1 98.19 25 THR B CA 1
ATOM 1442 C C . THR B 1 25 ? 15.695 18.25 17.828 1 98.19 25 THR B C 1
ATOM 1444 O O . THR B 1 25 ? 16.875 18.094 18.172 1 98.19 25 THR B O 1
ATOM 1447 N N . GLU B 1 26 ? 14.992 17.344 17.219 1 96.69 26 GLU B N 1
ATOM 1448 C CA . GLU B 1 26 ? 15.508 16 16.969 1 96.69 26 GLU B CA 1
ATOM 1449 C C . GLU B 1 26 ? 16.719 16.047 16.047 1 96.69 26 GLU B C 1
ATOM 1451 O O . GLU B 1 26 ? 17.672 15.289 16.234 1 96.69 26 GLU B O 1
ATOM 1456 N N . LEU B 1 27 ? 16.703 16.875 15.07 1 97.62 27 LEU B N 1
ATOM 1457 C CA . LEU B 1 27 ? 17.75 16.922 14.055 1 97.62 27 LEU B CA 1
ATOM 1458 C C . LEU B 1 27 ? 18.859 17.906 14.461 1 97.62 27 LEU B C 1
ATOM 1460 O O . LEU B 1 27 ? 19.891 17.969 13.797 1 97.62 27 LEU B O 1
ATOM 1464 N N . LYS B 1 28 ? 18.578 18.656 15.508 1 97.81 28 LYS B N 1
ATOM 1465 C CA . LYS B 1 28 ? 19.531 19.672 15.961 1 97.81 28 LYS B CA 1
ATOM 1466 C C . LYS B 1 28 ? 19.844 20.672 14.852 1 97.81 28 LYS B C 1
ATOM 1468 O O . LYS B 1 28 ? 21.016 20.922 14.555 1 97.81 28 LYS B O 1
ATOM 1473 N N . MET B 1 29 ? 18.781 21.156 14.258 1 97.81 29 MET B N 1
ATOM 1474 C CA . MET B 1 29 ? 18.859 22.125 13.164 1 97.81 29 MET B CA 1
ATOM 1475 C C . MET B 1 29 ? 17.812 23.219 13.328 1 97.81 29 MET B C 1
ATOM 1477 O O . MET B 1 29 ? 16.734 22.984 13.875 1 97.81 29 MET B O 1
ATOM 1481 N N . PRO B 1 30 ? 18.25 24.484 12.852 1 98.06 30 PRO B N 1
ATOM 1482 C CA . PRO B 1 30 ? 17.25 25.547 12.914 1 98.06 30 PRO B CA 1
ATOM 1483 C C . PRO B 1 30 ? 15.945 25.172 12.203 1 98.06 30 PRO B C 1
ATOM 1485 O O . PRO B 1 30 ? 15.977 24.5 11.164 1 98.06 30 PRO B O 1
ATOM 1488 N N . LYS B 1 31 ? 14.805 25.656 12.781 1 98.06 31 LYS B N 1
ATOM 1489 C CA . LYS B 1 31 ? 13.484 25.391 12.211 1 98.06 31 LYS B CA 1
ATOM 1490 C C . LYS B 1 31 ? 13.422 25.812 10.75 1 98.06 31 LYS B C 1
ATOM 1492 O O . LYS B 1 31 ? 12.828 25.109 9.922 1 98.06 31 LYS B O 1
ATOM 1497 N N . SER B 1 32 ? 14 26.906 10.445 1 98.12 32 SER B N 1
ATOM 1498 C CA . SER B 1 32 ? 13.961 27.438 9.086 1 98.12 32 SER B CA 1
ATOM 1499 C C . SER B 1 32 ? 14.672 26.5 8.109 1 98.12 32 SER B C 1
ATOM 1501 O O . SER B 1 32 ? 14.227 26.328 6.969 1 98.12 32 SER B O 1
ATOM 1503 N N . THR B 1 33 ? 15.766 25.953 8.516 1 98.06 33 THR B N 1
ATOM 1504 C CA . THR B 1 33 ? 16.516 25.016 7.688 1 98.06 33 THR B CA 1
ATOM 1505 C C . THR B 1 33 ? 15.688 23.75 7.426 1 98.06 33 THR B C 1
ATOM 1507 O O . THR B 1 33 ? 15.602 23.281 6.289 1 98.06 33 THR B O 1
ATOM 1510 N N . VAL B 1 34 ? 15.086 23.219 8.484 1 98.38 34 VAL B N 1
ATOM 1511 C CA . VAL B 1 34 ? 14.266 22.016 8.352 1 98.38 34 VAL B CA 1
ATOM 1512 C C . VAL B 1 34 ? 13.094 22.297 7.414 1 98.38 34 VAL B C 1
ATOM 1514 O O . VAL B 1 34 ? 12.797 21.5 6.523 1 98.38 34 VAL B O 1
ATOM 1517 N N . ALA B 1 35 ? 12.445 23.438 7.602 1 98.25 35 ALA B N 1
ATOM 1518 C CA . ALA B 1 35 ? 11.32 23.828 6.762 1 98.25 35 ALA B CA 1
ATOM 1519 C C . ALA B 1 35 ? 11.727 23.906 5.293 1 98.25 35 ALA B C 1
ATOM 1521 O O . ALA B 1 35 ? 11 23.453 4.41 1 98.25 35 ALA B O 1
ATOM 1522 N N . TYR B 1 36 ? 12.828 24.516 5.09 1 98.31 36 TYR B N 1
ATOM 1523 C CA . TYR B 1 36 ? 13.352 24.625 3.732 1 98.31 36 TYR B CA 1
ATOM 1524 C C . TYR B 1 36 ? 13.562 23.25 3.111 1 98.31 36 TYR B C 1
ATOM 1526 O O . TYR B 1 36 ? 13.195 23.031 1.956 1 98.31 36 TYR B O 1
ATOM 1534 N N . ARG B 1 37 ? 14.172 22.406 3.846 1 98.44 37 ARG B N 1
ATOM 1535 C CA . ARG B 1 37 ? 14.461 21.062 3.354 1 98.44 37 ARG B CA 1
ATOM 1536 C C . ARG B 1 37 ? 13.172 20.312 3.02 1 98.44 37 ARG B C 1
ATOM 1538 O O . ARG B 1 37 ? 13.086 19.656 1.979 1 98.44 37 ARG B O 1
ATOM 1545 N N . ILE B 1 38 ? 12.195 20.344 3.867 1 98.31 38 ILE B N 1
ATOM 1546 C CA . ILE B 1 38 ? 10.914 19.688 3.629 1 98.31 38 ILE B CA 1
ATOM 1547 C C . ILE B 1 38 ? 10.281 20.25 2.354 1 98.31 38 ILE B C 1
ATOM 1549 O O . ILE B 1 38 ? 9.844 19.484 1.489 1 98.31 38 ILE B O 1
ATOM 1553 N N . LYS B 1 39 ? 10.242 21.562 2.246 1 98.31 39 LYS B N 1
ATOM 1554 C CA . LYS B 1 39 ? 9.672 22.203 1.064 1 98.31 39 LYS B CA 1
ATOM 1555 C C . LYS B 1 39 ? 10.398 21.766 -0.203 1 98.31 39 LYS B C 1
ATOM 1557 O O . LYS B 1 39 ? 9.773 21.562 -1.246 1 98.31 39 LYS B O 1
ATOM 1562 N N . ARG B 1 40 ? 11.648 21.734 -0.123 1 98.44 40 ARG B N 1
ATOM 1563 C CA . ARG B 1 40 ? 12.445 21.281 -1.255 1 98.44 40 ARG B CA 1
ATOM 1564 C C . ARG B 1 40 ? 12.094 19.844 -1.638 1 98.44 40 ARG B C 1
ATOM 1566 O O . ARG B 1 40 ? 11.914 19.547 -2.818 1 98.44 40 ARG B O 1
ATOM 1573 N N . LEU B 1 41 ? 12.016 18.953 -0.625 1 98.62 41 LEU B N 1
ATOM 1574 C CA . LEU B 1 41 ? 11.648 17.562 -0.87 1 98.62 41 LEU B CA 1
ATOM 1575 C C . LEU B 1 41 ? 10.266 17.469 -1.51 1 98.62 41 LEU B C 1
ATOM 1577 O O . LEU B 1 41 ? 10.031 16.609 -2.363 1 98.62 41 LEU B O 1
ATOM 1581 N N . GLU B 1 42 ? 9.344 18.312 -1.136 1 98.38 42 GLU B N 1
ATOM 1582 C CA . GLU B 1 42 ? 8.008 18.375 -1.725 1 98.38 42 GLU B CA 1
ATOM 1583 C C . GLU B 1 42 ? 8.062 18.891 -3.158 1 98.38 42 GLU B C 1
ATOM 1585 O O . GLU B 1 42 ? 7.445 18.312 -4.059 1 98.38 42 GLU B O 1
ATOM 1590 N N . SER B 1 43 ? 8.828 19.953 -3.365 1 98.31 43 SER B N 1
ATOM 1591 C CA . SER B 1 43 ? 8.914 20.578 -4.684 1 98.31 43 SER B CA 1
ATOM 1592 C C . SER B 1 43 ? 9.539 19.641 -5.699 1 98.31 43 SER B C 1
ATOM 1594 O O . SER B 1 43 ? 9.219 19.688 -6.887 1 98.31 43 SER B O 1
ATOM 1596 N N . LEU B 1 44 ? 10.391 18.781 -5.172 1 98 44 LEU B N 1
ATOM 1597 C CA . LEU B 1 44 ? 11.062 17.812 -6.031 1 98 44 LEU B CA 1
ATOM 1598 C C . LEU B 1 44 ? 10.211 16.562 -6.203 1 98 44 LEU B C 1
ATOM 1600 O O . LEU B 1 44 ? 10.641 15.602 -6.844 1 98 44 LEU B O 1
ATOM 1604 N N . ASN B 1 45 ? 9.086 16.5 -5.598 1 97.81 45 ASN B N 1
ATOM 1605 C CA . ASN B 1 45 ? 8.133 15.398 -5.672 1 97.81 45 ASN B CA 1
ATOM 1606 C C . ASN B 1 45 ? 8.688 14.125 -5.027 1 97.81 45 ASN B C 1
ATOM 1608 O O . ASN B 1 45 ? 8.305 13.016 -5.41 1 97.81 45 ASN B O 1
ATOM 1612 N N . ILE B 1 46 ? 9.695 14.297 -4.18 1 98.12 46 ILE B N 1
ATOM 1613 C CA . ILE B 1 46 ? 10.141 13.18 -3.354 1 98.12 46 ILE B CA 1
ATOM 1614 C C . ILE B 1 46 ? 9.078 12.852 -2.312 1 98.12 46 ILE B C 1
ATOM 1616 O O . ILE B 1 46 ? 8.766 11.68 -2.082 1 98.12 46 ILE B O 1
ATOM 1620 N N . ILE B 1 47 ? 8.648 13.875 -1.659 1 98 47 ILE B N 1
ATOM 1621 C CA . ILE B 1 47 ? 7.398 13.758 -0.918 1 98 47 ILE B CA 1
ATOM 1622 C C . ILE B 1 47 ? 6.223 14.062 -1.842 1 98 47 ILE B C 1
ATOM 1624 O O . ILE B 1 47 ? 6.059 15.203 -2.297 1 98 47 ILE B O 1
ATOM 1628 N N . LYS B 1 48 ? 5.398 13.117 -2.074 1 96.62 48 LYS B N 1
ATOM 1629 C CA . LYS B 1 48 ? 4.328 13.242 -3.057 1 96.62 48 LYS B CA 1
ATOM 1630 C C . LYS B 1 48 ? 3.066 13.82 -2.422 1 96.62 48 LYS B C 1
ATOM 1632 O O . LYS B 1 48 ? 2.184 14.312 -3.125 1 96.62 48 LYS B O 1
ATOM 1637 N N . GLY B 1 49 ? 3.01 13.719 -1.097 1 96.25 49 GLY B N 1
ATOM 1638 C CA . GLY B 1 49 ? 1.846 14.188 -0.366 1 96.25 49 GLY B CA 1
ATOM 1639 C C . GLY B 1 49 ? 1.743 13.617 1.033 1 96.25 49 GLY B C 1
ATOM 1640 O O . GLY B 1 49 ? 2.619 12.859 1.466 1 96.25 49 GLY B O 1
ATOM 1641 N N . TYR B 1 50 ? 0.75 14.031 1.699 1 96.62 50 TYR B N 1
ATOM 1642 C CA . TYR B 1 50 ? 0.43 13.594 3.053 1 96.62 50 TYR B CA 1
ATOM 1643 C C . TYR B 1 50 ? -0.988 13.039 3.127 1 96.62 50 TYR B C 1
ATOM 1645 O O . TYR B 1 50 ? -1.93 13.664 2.625 1 96.62 50 TYR B O 1
ATOM 1653 N N . TYR B 1 51 ? -1.104 11.898 3.779 1 96 51 TYR B N 1
ATOM 1654 C CA . TYR B 1 51 ? -2.404 11.234 3.742 1 96 51 TYR B CA 1
ATOM 1655 C C . TYR B 1 51 ? -2.76 10.656 5.109 1 96 51 TYR B C 1
ATOM 1657 O O . TYR B 1 51 ? -1.874 10.281 5.879 1 96 51 TYR B O 1
ATOM 1665 N N . ALA B 1 52 ? -4.035 10.547 5.324 1 97.06 52 ALA B N 1
ATOM 1666 C CA . ALA B 1 52 ? -4.516 9.844 6.512 1 97.06 52 ALA B CA 1
ATOM 1667 C C . ALA B 1 52 ? -4.625 8.344 6.25 1 97.06 52 ALA B C 1
ATOM 1669 O O . ALA B 1 52 ? -5.141 7.922 5.215 1 97.06 52 ALA B O 1
ATOM 1670 N N . GLN B 1 53 ? -4.047 7.637 7.09 1 96.56 53 GLN B N 1
ATOM 1671 C CA . GLN B 1 53 ? -4.281 6.195 7.043 1 96.56 53 GLN B CA 1
ATOM 1672 C C . GLN B 1 53 ? -5.605 5.836 7.715 1 96.56 53 GLN B C 1
ATOM 1674 O O . GLN B 1 53 ? -5.746 5.965 8.938 1 96.56 53 GLN B O 1
ATOM 1679 N N . ILE B 1 54 ? -6.527 5.414 6.879 1 97.31 54 ILE B N 1
ATOM 1680 C CA . ILE B 1 54 ? -7.848 5.039 7.363 1 97.31 54 ILE B CA 1
ATOM 1681 C C . ILE B 1 54 ? -7.918 3.523 7.555 1 97.31 54 ILE B C 1
ATOM 1683 O O . ILE B 1 54 ? -7.461 2.762 6.695 1 97.31 54 ILE B O 1
ATOM 1687 N N . ASP B 1 55 ? -8.422 3.1 8.695 1 96.31 55 ASP B N 1
ATOM 1688 C CA . ASP B 1 55 ? -8.602 1.675 8.953 1 96.31 55 ASP B CA 1
ATOM 1689 C C . ASP B 1 55 ? -9.734 1.103 8.109 1 96.31 55 ASP B C 1
ATOM 1691 O O . ASP B 1 55 ? -10.906 1.408 8.336 1 96.31 55 ASP B O 1
ATOM 1695 N N . PRO B 1 56 ? -9.445 0.273 7.207 1 95.62 56 PRO B N 1
ATOM 1696 C CA . PRO B 1 56 ? -10.5 -0.256 6.336 1 95.62 56 PRO B CA 1
ATOM 1697 C C . PRO B 1 56 ? -11.562 -1.041 7.102 1 95.62 56 PRO B C 1
ATOM 1699 O O . PRO B 1 56 ? -12.719 -1.098 6.676 1 95.62 56 PRO B O 1
ATOM 1702 N N . THR B 1 57 ? -11.172 -1.657 8.219 1 94.31 57 THR B N 1
ATOM 1703 C CA . THR B 1 57 ? -12.117 -2.459 8.992 1 94.31 57 THR B CA 1
ATOM 1704 C C . THR B 1 57 ? -13.234 -1.587 9.555 1 94.31 57 THR B C 1
ATOM 1706 O O . THR B 1 57 ? -14.375 -2.033 9.672 1 94.31 57 THR B O 1
ATOM 1709 N N . ALA B 1 58 ? -12.875 -0.376 9.82 1 95.12 58 ALA B N 1
ATOM 1710 C CA . ALA B 1 58 ? -13.867 0.564 10.344 1 95.12 58 ALA B CA 1
ATOM 1711 C C . ALA B 1 58 ? -14.906 0.909 9.289 1 95.12 58 ALA B C 1
ATOM 1713 O O . ALA B 1 58 ? -15.984 1.425 9.609 1 95.12 58 ALA B O 1
ATOM 1714 N N . LEU B 1 59 ? -14.609 0.639 8.039 1 95.06 59 LEU B N 1
ATOM 1715 C CA . LEU B 1 59 ? -15.516 0.906 6.926 1 95.06 59 LEU B CA 1
ATOM 1716 C C . LEU B 1 59 ? -16.094 -0.391 6.375 1 95.06 59 LEU B C 1
ATOM 1718 O O . LEU B 1 59 ? -16.719 -0.395 5.309 1 95.06 59 LEU B O 1
ATOM 1722 N N . ASN B 1 60 ? -15.828 -1.454 7.059 1 94.69 60 ASN B N 1
ATOM 1723 C CA . ASN B 1 60 ? -16.266 -2.785 6.656 1 94.69 60 ASN B CA 1
ATOM 1724 C C . ASN B 1 60 ? -15.664 -3.193 5.316 1 94.69 60 ASN B C 1
ATOM 1726 O O . ASN B 1 60 ? -16.344 -3.812 4.488 1 94.69 60 ASN B O 1
ATOM 1730 N N . LEU B 1 61 ? -14.508 -2.689 5.047 1 95.5 61 LEU B N 1
ATOM 1731 C CA . LEU B 1 61 ? -13.766 -3.061 3.844 1 95.5 61 LEU B CA 1
ATOM 1732 C C . LEU B 1 61 ? -12.727 -4.125 4.156 1 95.5 61 LEU B C 1
ATOM 1734 O O . LEU B 1 61 ? -11.531 -3.922 3.918 1 95.5 61 LEU B O 1
ATOM 1738 N N . ASP B 1 62 ? -13.258 -5.258 4.582 1 91.94 62 ASP B N 1
ATOM 1739 C CA . ASP B 1 62 ? -12.352 -6.281 5.098 1 91.94 62 ASP B CA 1
ATOM 1740 C C . ASP B 1 62 ? -12.281 -7.477 4.152 1 91.94 62 ASP B C 1
ATOM 1742 O O . ASP B 1 62 ? -11.625 -8.477 4.457 1 91.94 62 ASP B O 1
ATOM 1746 N N . TYR B 1 63 ? -12.992 -7.418 3.051 1 96.94 63 TYR B N 1
ATOM 1747 C CA . TYR B 1 63 ? -12.891 -8.453 2.023 1 96.94 63 TYR B CA 1
ATOM 1748 C C . TYR B 1 63 ? -11.805 -8.109 1.012 1 96.94 63 TYR B C 1
ATOM 1750 O O . TYR B 1 63 ? -12.039 -7.344 0.074 1 96.94 63 TYR B O 1
ATOM 1758 N N . ILE B 1 64 ? -10.648 -8.672 1.201 1 97.88 64 ILE B N 1
ATOM 1759 C CA . ILE B 1 64 ? -9.492 -8.352 0.365 1 97.88 64 ILE B CA 1
ATOM 1760 C C . ILE B 1 64 ? -9.203 -9.523 -0.571 1 97.88 64 ILE B C 1
ATOM 1762 O O . ILE B 1 64 ? -9.258 -10.688 -0.16 1 97.88 64 ILE B O 1
ATOM 1766 N N . VAL B 1 65 ? -8.906 -9.195 -1.803 1 98.19 65 VAL B N 1
ATOM 1767 C CA . VAL B 1 65 ? -8.594 -10.234 -2.775 1 98.19 65 VAL B CA 1
ATOM 1768 C C . VAL B 1 65 ? -7.312 -9.867 -3.529 1 98.19 65 VAL B C 1
ATOM 1770 O O . VAL B 1 65 ? -7.016 -8.688 -3.721 1 98.19 65 VAL B O 1
ATOM 1773 N N . ILE B 1 66 ? -6.586 -10.859 -3.902 1 98.62 66 ILE B N 1
ATOM 1774 C CA . ILE B 1 66 ? -5.426 -10.75 -4.781 1 98.62 66 ILE B CA 1
ATOM 1775 C C . ILE B 1 66 ? -5.602 -11.672 -5.984 1 98.62 66 ILE B C 1
ATOM 1777 O O . ILE B 1 66 ? -5.789 -12.883 -5.824 1 98.62 66 ILE B O 1
ATOM 1781 N N . SER B 1 67 ? -5.539 -11.07 -7.184 1 98.38 67 SER B N 1
ATOM 1782 C CA . SER B 1 67 ? -5.785 -11.836 -8.398 1 98.38 67 SER B CA 1
ATOM 1783 C C . SER B 1 67 ? -4.535 -11.906 -9.273 1 98.38 67 SER B C 1
ATOM 1785 O O . SER B 1 67 ? -3.859 -10.891 -9.477 1 98.38 67 SER B O 1
ATOM 1787 N N . LEU B 1 68 ? -4.223 -13.078 -9.695 1 98 68 LEU B N 1
ATOM 1788 C CA . LEU B 1 68 ? -3.256 -13.305 -10.766 1 98 68 LEU B CA 1
ATOM 1789 C C . LEU B 1 68 ? -3.953 -13.391 -12.117 1 98 68 LEU B C 1
ATOM 1791 O O . LEU B 1 68 ? -4.797 -14.266 -12.328 1 98 68 LEU B O 1
ATOM 1795 N N . ILE B 1 69 ? -3.57 -12.469 -13.047 1 98.06 69 ILE B N 1
ATOM 1796 C CA . ILE B 1 69 ? -4.312 -12.359 -14.297 1 98.06 69 ILE B CA 1
ATOM 1797 C C . ILE B 1 69 ? -3.363 -12.539 -15.477 1 98.06 69 ILE B C 1
ATOM 1799 O O . ILE B 1 69 ? -2.289 -11.93 -15.516 1 98.06 69 ILE B O 1
ATOM 1803 N N . ARG B 1 70 ? -3.766 -13.398 -16.359 1 97 70 ARG B N 1
ATOM 1804 C CA . ARG B 1 70 ? -3.113 -13.562 -17.641 1 97 70 ARG B CA 1
ATOM 1805 C C . ARG B 1 70 ? -3.955 -12.953 -18.766 1 97 70 ARG B C 1
ATOM 1807 O O . ARG B 1 70 ? -5.16 -13.211 -18.844 1 97 70 ARG B O 1
ATOM 1814 N N . GLY B 1 71 ? -3.375 -12.102 -19.547 1 95.38 71 GLY B N 1
ATOM 1815 C CA . GLY B 1 71 ? -4.078 -11.477 -20.656 1 95.38 71 GLY B CA 1
ATOM 1816 C C . GLY B 1 71 ? -3.895 -12.211 -21.969 1 95.38 71 GLY B C 1
ATOM 1817 O O . GLY B 1 71 ? -2.955 -13 -22.109 1 95.38 71 GLY B O 1
ATOM 1818 N N . LYS B 1 72 ? -4.777 -11.898 -22.859 1 93.44 72 LYS B N 1
ATOM 1819 C CA . LYS B 1 72 ? -4.609 -12.367 -24.234 1 93.44 72 LYS B CA 1
ATOM 1820 C C . LYS B 1 72 ? -3.562 -11.539 -24.969 1 93.44 72 LYS B C 1
ATOM 1822 O O . LYS B 1 72 ? -3.637 -10.312 -24.984 1 93.44 72 LYS B O 1
ATOM 1827 N N . TYR B 1 73 ? -2.658 -12.266 -25.422 1 85.06 73 TYR B N 1
ATOM 1828 C CA . TYR B 1 73 ? -1.555 -11.57 -26.078 1 85.06 73 TYR B CA 1
ATOM 1829 C C . TYR B 1 73 ? -2.043 -10.781 -27.281 1 85.06 73 TYR B C 1
ATOM 1831 O O . TYR B 1 73 ? -2.811 -11.297 -28.094 1 85.06 73 TYR B O 1
ATOM 1839 N N . SER B 1 74 ? -1.86 -9.531 -27.312 1 84.31 74 SER B N 1
ATOM 1840 C CA . SER B 1 74 ? -2.07 -8.602 -28.422 1 84.31 74 SER B CA 1
ATOM 1841 C C . SER B 1 74 ? -1.145 -7.391 -28.312 1 84.31 74 SER B C 1
ATOM 1843 O O . SER B 1 74 ? -0.432 -7.242 -27.312 1 84.31 74 SER B O 1
ATOM 1845 N N . LYS B 1 75 ? -1.056 -6.719 -29.453 1 85 75 LYS B N 1
ATOM 1846 C CA . LYS B 1 75 ? -0.232 -5.516 -29.406 1 85 75 LYS B CA 1
ATOM 1847 C C . LYS B 1 75 ? -0.689 -4.578 -28.297 1 85 75 LYS B C 1
ATOM 1849 O O . LYS B 1 75 ? -1.875 -4.254 -28.203 1 85 75 LYS B O 1
ATOM 1854 N N . ASP B 1 76 ? 0.133 -4.207 -27.344 1 85.69 76 ASP B N 1
ATOM 1855 C CA . ASP B 1 76 ? -0.06 -3.225 -26.281 1 85.69 76 ASP B CA 1
ATOM 1856 C C . ASP B 1 76 ? -1.136 -3.686 -25.297 1 85.69 76 ASP B C 1
ATOM 1858 O O . ASP B 1 76 ? -1.824 -2.859 -24.688 1 85.69 76 ASP B O 1
ATOM 1862 N N . TYR B 1 77 ? -1.39 -4.992 -25.234 1 85.44 77 TYR B N 1
ATOM 1863 C CA . TYR B 1 77 ? -2.445 -5.5 -24.359 1 85.44 77 TYR B CA 1
ATOM 1864 C C . TYR B 1 77 ? -2.205 -5.09 -22.922 1 85.44 77 TYR B C 1
ATOM 1866 O O . TYR B 1 77 ? -3.154 -4.828 -22.172 1 85.44 77 TYR B O 1
ATOM 1874 N N . HIS B 1 78 ? -0.961 -5.039 -22.562 1 87.94 78 HIS B N 1
ATOM 1875 C CA . HIS B 1 78 ? -0.631 -4.781 -21.172 1 87.94 78 HIS B CA 1
ATOM 1876 C C . HIS B 1 78 ? -1.021 -3.363 -20.766 1 87.94 78 HIS B C 1
ATOM 1878 O O . HIS B 1 78 ? -1.387 -3.119 -19.609 1 87.94 78 HIS B O 1
ATOM 1884 N N . ILE B 1 79 ? -0.968 -2.484 -21.734 1 92.38 79 ILE B N 1
ATOM 1885 C CA . ILE B 1 79 ? -1.361 -1.109 -21.438 1 92.38 79 ILE B CA 1
ATOM 1886 C C . ILE B 1 79 ? -2.879 -1.028 -21.297 1 92.38 79 ILE B C 1
ATOM 1888 O O . ILE B 1 79 ? -3.385 -0.49 -20.312 1 92.38 79 ILE B O 1
ATOM 1892 N N . GLU B 1 80 ? -3.562 -1.586 -22.25 1 93.81 80 GLU B N 1
ATOM 1893 C CA . GLU B 1 80 ? -5.02 -1.529 -22.266 1 93.81 80 GLU B CA 1
ATOM 1894 C C . GLU B 1 80 ? -5.605 -2.291 -21.078 1 93.81 80 GLU B C 1
ATOM 1896 O O . GLU B 1 80 ? -6.402 -1.746 -20.312 1 93.81 80 GLU B O 1
ATOM 1901 N N . LEU B 1 81 ? -5.238 -3.502 -20.953 1 96.56 81 LEU B N 1
ATOM 1902 C CA . LEU B 1 81 ? -5.746 -4.324 -19.859 1 96.56 81 LEU B CA 1
ATOM 1903 C C . LEU B 1 81 ? -5.344 -3.738 -18.5 1 96.56 81 LEU B C 1
ATOM 1905 O O . LEU B 1 81 ? -6.164 -3.676 -17.578 1 96.56 81 LEU B O 1
ATOM 1909 N N . GLY B 1 82 ? -4.078 -3.312 -18.406 1 97.56 82 GLY B N 1
ATOM 1910 C CA . GLY B 1 82 ? -3.625 -2.682 -17.188 1 97.56 82 GLY B CA 1
ATOM 1911 C C . GLY B 1 82 ? -4.48 -1.498 -16.766 1 97.56 82 GLY B C 1
ATOM 1912 O O . GLY B 1 82 ? -4.848 -1.369 -15.602 1 97.56 82 GLY B O 1
ATOM 1913 N N . SER B 1 83 ? -4.77 -0.667 -17.75 1 97.44 83 SER B N 1
ATOM 1914 C CA . SER B 1 83 ? -5.598 0.507 -17.484 1 97.44 83 SER B CA 1
ATOM 1915 C C . SER B 1 83 ? -7 0.11 -17.047 1 97.44 83 SER B C 1
ATOM 1917 O O . SER B 1 83 ? -7.547 0.688 -16.109 1 97.44 83 SER B O 1
ATOM 1919 N N . LYS B 1 84 ? -7.59 -0.829 -17.688 1 97.62 84 LYS B N 1
ATOM 1920 C CA . LYS B 1 84 ? -8.93 -1.301 -17.344 1 97.62 84 LYS B CA 1
ATOM 1921 C C . LYS B 1 84 ? -8.953 -1.863 -15.922 1 97.62 84 LYS B C 1
ATOM 1923 O O . LYS B 1 84 ? -9.867 -1.573 -15.148 1 97.62 84 LYS B O 1
ATOM 1928 N N . LEU B 1 85 ? -7.93 -2.67 -15.578 1 98.5 85 LEU B N 1
ATOM 1929 C CA . LEU B 1 85 ? -7.832 -3.248 -14.242 1 98.5 85 LEU B CA 1
ATOM 1930 C C . LEU B 1 85 ? -7.703 -2.156 -13.18 1 98.5 85 LEU B C 1
ATOM 1932 O O . LEU B 1 85 ? -8.352 -2.223 -12.133 1 98.5 85 LEU B O 1
ATOM 1936 N N . ALA B 1 86 ? -6.91 -1.165 -13.5 1 98.25 86 ALA B N 1
ATOM 1937 C CA . ALA B 1 86 ? -6.637 -0.08 -12.562 1 98.25 86 ALA B CA 1
ATOM 1938 C C . ALA B 1 86 ? -7.898 0.734 -12.281 1 98.25 86 ALA B C 1
ATOM 1940 O O . ALA B 1 86 ? -8.016 1.363 -11.227 1 98.25 86 ALA B O 1
ATOM 1941 N N . ASN B 1 87 ? -8.836 0.7 -13.164 1 97.5 87 ASN B N 1
ATOM 1942 C CA . ASN B 1 87 ? -10.023 1.545 -13.062 1 97.5 87 ASN B CA 1
ATOM 1943 C C . ASN B 1 87 ? -11.188 0.8 -12.414 1 97.5 87 ASN B C 1
ATOM 1945 O O . ASN B 1 87 ? -12.25 1.377 -12.195 1 97.5 87 ASN B O 1
ATOM 1949 N N . ILE B 1 88 ? -11.016 -0.461 -12.109 1 98.12 88 ILE B N 1
ATOM 1950 C CA . ILE B 1 88 ? -12.047 -1.203 -11.398 1 98.12 88 ILE B CA 1
ATOM 1951 C C . ILE B 1 88 ? -12.219 -0.63 -9.992 1 98.12 88 ILE B C 1
ATOM 1953 O O . ILE B 1 88 ? -11.234 -0.463 -9.258 1 98.12 88 ILE B O 1
ATOM 1957 N N . PRO B 1 89 ? -13.461 -0.36 -9.594 1 96.38 89 PRO B N 1
ATOM 1958 C CA . PRO B 1 89 ? -13.688 0.099 -8.219 1 96.38 89 PRO B CA 1
ATOM 1959 C C . PRO B 1 89 ? -13.133 -0.872 -7.176 1 96.38 89 PRO B C 1
ATOM 1961 O O . PRO B 1 89 ? -13.281 -2.088 -7.32 1 96.38 89 PRO B O 1
ATOM 1964 N N . GLY B 1 90 ? -12.414 -0.28 -6.156 1 97.12 90 GLY B N 1
ATOM 1965 C CA . GLY B 1 90 ? -11.906 -1.101 -5.07 1 97.12 90 GLY B CA 1
ATOM 1966 C C . GLY B 1 90 ? -10.484 -1.584 -5.301 1 97.12 90 GLY B C 1
ATOM 1967 O O . GLY B 1 90 ? -9.82 -2.033 -4.371 1 97.12 90 GLY B O 1
ATOM 1968 N N . VAL B 1 91 ? -10.047 -1.52 -6.578 1 98.5 91 VAL B N 1
ATOM 1969 C CA . VAL B 1 91 ? -8.68 -1.905 -6.898 1 98.5 91 VAL B CA 1
ATOM 1970 C C . VAL B 1 91 ? -7.715 -0.797 -6.473 1 98.5 91 VAL B C 1
ATOM 1972 O O . VAL B 1 91 ? -7.902 0.367 -6.832 1 98.5 91 VAL B O 1
ATOM 1975 N N . TRP B 1 92 ? -6.688 -1.246 -5.691 1 97.38 92 TRP B N 1
ATOM 1976 C CA . TRP B 1 92 ? -5.754 -0.21 -5.258 1 97.38 92 TRP B CA 1
ATOM 1977 C C . TRP B 1 92 ? -4.32 -0.58 -5.625 1 97.38 92 TRP B C 1
ATOM 1979 O O . TRP B 1 92 ? -3.41 0.246 -5.516 1 97.38 92 TRP B O 1
ATOM 1989 N N . GLY B 1 93 ? -4.121 -1.805 -6.168 1 98.19 93 GLY B N 1
ATOM 1990 C CA . GLY B 1 93 ? -2.83 -2.256 -6.664 1 98.19 93 GLY B CA 1
ATOM 1991 C C . GLY B 1 93 ? -2.928 -3.031 -7.965 1 98.19 93 GLY B C 1
ATOM 1992 O O . GLY B 1 93 ? -3.783 -3.908 -8.109 1 98.19 93 GLY B O 1
ATOM 1993 N N . VAL B 1 94 ? -2.141 -2.658 -8.945 1 98.69 94 VAL B N 1
ATOM 1994 C CA . VAL B 1 94 ? -1.99 -3.371 -10.211 1 98.69 94 VAL B CA 1
ATOM 1995 C C . VAL B 1 94 ? -0.519 -3.396 -10.617 1 98.69 94 VAL B C 1
ATOM 1997 O O . VAL B 1 94 ? 0.074 -2.35 -10.891 1 98.69 94 VAL B O 1
ATOM 2000 N N . TYR B 1 95 ? 0.026 -4.539 -10.688 1 98.5 95 TYR B N 1
ATOM 2001 C CA . TYR B 1 95 ? 1.438 -4.742 -11 1 98.5 95 TYR B CA 1
ATOM 2002 C C . TYR B 1 95 ? 1.604 -5.602 -12.242 1 98.5 95 TYR B C 1
ATOM 2004 O O . TYR B 1 95 ? 1.063 -6.707 -12.32 1 98.5 95 TYR B O 1
ATOM 2012 N N . PHE B 1 96 ? 2.311 -5.082 -13.227 1 98.12 96 PHE B N 1
ATOM 2013 C CA . PHE B 1 96 ? 2.68 -5.852 -14.406 1 98.12 96 PHE B CA 1
ATOM 2014 C C . PHE B 1 96 ? 3.947 -6.656 -14.156 1 98.12 96 PHE B C 1
ATOM 2016 O O . PHE B 1 96 ? 4.984 -6.094 -13.797 1 98.12 96 PHE B O 1
ATOM 2023 N N . VAL B 1 97 ? 3.832 -7.965 -14.297 1 97.5 97 VAL B N 1
ATOM 2024 C CA . VAL B 1 97 ? 4.953 -8.836 -13.953 1 97.5 97 VAL B CA 1
ATOM 2025 C C . VAL B 1 97 ? 5.289 -9.734 -15.141 1 97.5 97 VAL B C 1
ATOM 2027 O O . VAL B 1 97 ? 4.508 -9.836 -16.094 1 97.5 97 VAL B O 1
ATOM 2030 N N . LEU B 1 98 ? 6.52 -10.289 -15.055 1 90.31 98 LEU B N 1
ATOM 2031 C CA . LEU B 1 98 ? 6.949 -11.25 -16.062 1 90.31 98 LEU B CA 1
ATOM 2032 C C . LEU B 1 98 ? 6.691 -12.68 -15.586 1 90.31 98 LEU B C 1
ATOM 2034 O O . LEU B 1 98 ? 6.805 -12.969 -14.391 1 90.31 98 LEU B O 1
ATOM 2038 N N . GLY B 1 99 ? 6.395 -13.555 -16.516 1 88.38 99 GLY B N 1
ATOM 2039 C CA . GLY B 1 99 ? 6.152 -14.953 -16.234 1 88.38 99 GLY B CA 1
ATOM 2040 C C . GLY B 1 99 ? 4.832 -15.461 -16.781 1 88.38 99 GLY B C 1
ATOM 2041 O O . GLY B 1 99 ? 4.391 -15.023 -17.844 1 88.38 99 GLY B O 1
ATOM 2042 N N . ASP B 1 100 ? 4.277 -16.406 -16.078 1 90.69 100 ASP B N 1
ATOM 2043 C CA . ASP B 1 100 ? 3.023 -17.016 -16.516 1 90.69 100 ASP B CA 1
ATOM 2044 C C . ASP B 1 100 ? 1.835 -16.125 -16.172 1 90.69 100 ASP B C 1
ATOM 2046 O O . ASP B 1 100 ? 0.748 -16.281 -16.734 1 90.69 100 ASP B O 1
ATOM 2050 N N . THR B 1 101 ? 2.006 -15.234 -15.273 1 95.25 101 THR B N 1
ATOM 2051 C CA . THR B 1 101 ? 1.057 -14.195 -14.891 1 95.25 101 THR B CA 1
ATOM 2052 C C . THR B 1 101 ? 1.481 -12.844 -15.461 1 95.25 101 THR B C 1
ATOM 2054 O O . THR B 1 101 ? 2.67 -12.516 -15.477 1 95.25 101 THR B O 1
ATOM 2057 N N . ASP B 1 102 ? 0.47 -12.102 -15.93 1 97 102 ASP B N 1
ATOM 2058 C CA . ASP B 1 102 ? 0.803 -10.781 -16.469 1 97 102 ASP B CA 1
ATOM 2059 C C . ASP B 1 102 ? 0.593 -9.695 -15.414 1 97 102 ASP B C 1
ATOM 2061 O O . ASP B 1 102 ? 1.398 -8.766 -15.297 1 97 102 ASP B O 1
ATOM 2065 N N . PHE B 1 103 ? -0.528 -9.852 -14.648 1 98.38 103 PHE B N 1
ATOM 2066 C CA . PHE B 1 103 ? -0.863 -8.82 -13.672 1 98.38 103 PHE B CA 1
ATOM 2067 C C . PHE B 1 103 ? -1.17 -9.43 -12.312 1 98.38 103 PHE B C 1
ATOM 2069 O O . PHE B 1 103 ? -1.825 -10.477 -12.234 1 98.38 103 PHE B O 1
ATOM 2076 N N . ILE B 1 104 ? -0.685 -8.844 -11.297 1 98.69 104 ILE B N 1
ATOM 2077 C CA . ILE B 1 104 ? -1.145 -9.07 -9.93 1 98.69 104 ILE B CA 1
ATOM 2078 C C . ILE B 1 104 ? -1.967 -7.875 -9.453 1 98.69 104 ILE B C 1
ATOM 2080 O O . ILE B 1 104 ? -1.493 -6.738 -9.484 1 98.69 104 ILE B O 1
ATOM 2084 N N . VAL B 1 105 ? -3.229 -8.117 -9.07 1 98.81 105 VAL B N 1
ATOM 2085 C CA . VAL B 1 105 ? -4.188 -7.066 -8.75 1 98.81 105 VAL B CA 1
ATOM 2086 C C . VAL B 1 105 ? -4.664 -7.223 -7.305 1 98.81 105 VAL B C 1
ATOM 2088 O O . VAL B 1 105 ? -5.02 -8.32 -6.879 1 98.81 105 VAL B O 1
ATOM 2091 N N . ILE B 1 106 ? -4.602 -6.176 -6.543 1 98.62 106 ILE B N 1
ATOM 2092 C CA . ILE B 1 106 ? -5.059 -6.168 -5.156 1 98.62 106 ILE B CA 1
ATOM 2093 C C . ILE B 1 106 ? -6.273 -5.25 -5.02 1 98.62 106 ILE B C 1
ATOM 2095 O O . ILE B 1 106 ? -6.27 -4.125 -5.52 1 98.62 106 ILE B O 1
ATOM 2099 N N . ALA B 1 107 ? -7.32 -5.742 -4.363 1 98.38 107 ALA B N 1
ATOM 2100 C CA . ALA B 1 107 ? -8.562 -4.984 -4.219 1 98.38 107 ALA B CA 1
ATOM 2101 C C . ALA B 1 107 ? -9.219 -5.258 -2.869 1 98.38 107 ALA B C 1
ATOM 2103 O O . ALA B 1 107 ? -8.906 -6.25 -2.211 1 98.38 107 ALA B O 1
ATOM 2104 N N . ARG B 1 108 ? -10.023 -4.367 -2.492 1 97.5 108 ARG B N 1
ATOM 2105 C CA . ARG B 1 108 ? -10.734 -4.465 -1.222 1 97.5 108 ARG B CA 1
ATOM 2106 C C . ARG B 1 108 ? -12.211 -4.117 -1.394 1 97.5 108 ARG B C 1
ATOM 2108 O O . ARG B 1 108 ? -12.555 -3.174 -2.113 1 97.5 108 ARG B O 1
ATOM 2115 N N . TYR B 1 109 ? -13.07 -4.871 -0.671 1 97.5 109 TYR B N 1
ATOM 2116 C CA . TYR B 1 109 ? -14.516 -4.703 -0.76 1 97.5 109 TYR B CA 1
ATOM 2117 C C . TYR B 1 109 ? -15.172 -4.895 0.603 1 97.5 109 TYR B C 1
ATOM 2119 O O . TYR B 1 109 ? -14.508 -5.27 1.571 1 97.5 109 TYR B O 1
ATOM 2127 N N . ARG B 1 110 ? -16.5 -4.652 0.661 1 96.56 110 ARG B N 1
ATOM 2128 C CA . ARG B 1 110 ? -17.25 -4.754 1.908 1 96.56 110 ARG B CA 1
ATOM 2129 C C . ARG B 1 110 ? -17.578 -6.207 2.236 1 96.56 110 ARG B C 1
ATOM 2131 O O . ARG B 1 110 ? -17.609 -6.594 3.406 1 96.56 110 ARG B O 1
ATOM 2138 N N . ASN B 1 111 ? -17.844 -6.934 1.211 1 95.88 111 ASN B N 1
ATOM 2139 C CA . ASN B 1 111 ? -18.25 -8.328 1.363 1 95.88 111 ASN B CA 1
ATOM 2140 C C . ASN B 1 111 ? -18.141 -9.086 0.043 1 95.88 111 ASN B C 1
ATOM 2142 O O . ASN B 1 111 ? -17.703 -8.531 -0.965 1 95.88 111 ASN B O 1
ATOM 2146 N N . ARG B 1 112 ? -18.5 -10.336 0.178 1 96.44 112 ARG B N 1
ATOM 2147 C CA . ARG B 1 112 ? -18.406 -11.219 -0.984 1 96.44 112 ARG B CA 1
ATOM 2148 C C . ARG B 1 112 ? -19.297 -10.711 -2.121 1 96.44 112 ARG B C 1
ATOM 2150 O O . ARG B 1 112 ? -18.891 -10.75 -3.287 1 96.44 112 ARG B O 1
ATOM 2157 N N . GLU B 1 113 ? -20.469 -10.242 -1.804 1 97.31 113 GLU B N 1
ATOM 2158 C CA . GLU B 1 113 ? -21.406 -9.773 -2.818 1 97.31 113 GLU B CA 1
ATOM 2159 C C . GLU B 1 113 ? -20.844 -8.555 -3.561 1 97.31 113 GLU B C 1
ATOM 2161 O O . GLU B 1 113 ? -20.938 -8.477 -4.785 1 97.31 113 GLU B O 1
ATOM 2166 N N . ASP B 1 114 ? -20.328 -7.621 -2.807 1 97 114 ASP B N 1
ATOM 2167 C CA . ASP B 1 114 ? -19.703 -6.441 -3.393 1 97 114 ASP B CA 1
ATOM 2168 C C . ASP B 1 114 ? -18.531 -6.832 -4.297 1 97 114 ASP B C 1
ATOM 2170 O O . ASP B 1 114 ? -18.406 -6.305 -5.402 1 97 114 ASP B O 1
ATOM 2174 N N . PHE B 1 115 ? -17.766 -7.797 -3.857 1 97.81 115 PHE B N 1
ATOM 2175 C CA . PHE B 1 115 ? -16.641 -8.344 -4.625 1 97.81 115 PHE B CA 1
ATOM 2176 C C . PHE B 1 115 ? -17.141 -8.969 -5.926 1 97.81 115 PHE B C 1
ATOM 2178 O O . PHE B 1 115 ? -16.625 -8.656 -7.004 1 97.81 115 PHE B O 1
ATOM 2185 N N . MET B 1 116 ? -18.078 -9.773 -5.82 1 97.5 116 MET B N 1
ATOM 2186 C CA . MET B 1 116 ? -18.594 -10.461 -7 1 97.5 116 MET B CA 1
ATOM 2187 C C . MET B 1 116 ? -19.094 -9.461 -8.039 1 97.5 116 MET B C 1
ATOM 2189 O O . MET B 1 116 ? -18.719 -9.547 -9.211 1 97.5 116 MET B O 1
ATOM 2193 N N . LYS B 1 117 ? -19.844 -8.484 -7.609 1 96.94 117 LYS B N 1
ATOM 2194 C CA . LYS B 1 117 ? -20.5 -7.527 -8.5 1 96.94 117 LYS B CA 1
ATOM 2195 C C . LYS B 1 117 ? -19.484 -6.539 -9.078 1 96.94 117 LYS B C 1
ATOM 2197 O O . LYS B 1 117 ? -19.5 -6.254 -10.273 1 96.94 117 LYS B O 1
ATOM 2202 N N . ASN B 1 118 ? -18.547 -6.102 -8.273 1 96.94 118 ASN B N 1
ATOM 2203 C CA . ASN B 1 118 ? -17.734 -4.957 -8.672 1 96.94 118 ASN B CA 1
ATOM 2204 C C . ASN B 1 118 ? -16.359 -5.391 -9.156 1 96.94 118 ASN B C 1
ATOM 2206 O O . ASN B 1 118 ? -15.609 -4.586 -9.719 1 96.94 118 ASN B O 1
ATOM 2210 N N . TYR B 1 119 ? -16.062 -6.664 -9 1 98.19 119 TYR B N 1
ATOM 2211 C CA . TYR B 1 119 ? -14.727 -7.098 -9.375 1 98.19 119 TYR B CA 1
ATOM 2212 C C . TYR B 1 119 ? -14.781 -8.344 -10.258 1 98.19 119 TYR B C 1
ATOM 2214 O O . TYR B 1 119 ? -14.414 -8.289 -11.438 1 98.19 119 TYR B O 1
ATOM 2222 N N . LEU B 1 120 ? -15.344 -9.453 -9.711 1 97.56 120 LEU B N 1
ATOM 2223 C CA . LEU B 1 120 ? -15.281 -10.727 -10.406 1 97.56 120 LEU B CA 1
ATOM 2224 C C . LEU B 1 120 ? -16.031 -10.664 -11.734 1 97.56 120 LEU B C 1
ATOM 2226 O O . LEU B 1 120 ? -15.516 -11.102 -12.766 1 97.56 120 LEU B O 1
ATOM 2230 N N . GLU B 1 121 ? -17.188 -10.078 -11.703 1 97.5 121 GLU B N 1
ATOM 2231 C CA . GLU B 1 121 ? -17.984 -9.961 -12.922 1 97.5 121 GLU B CA 1
ATOM 2232 C C . GLU B 1 121 ? -17.281 -9.102 -13.961 1 97.5 121 GLU B C 1
ATOM 2234 O O . GLU B 1 121 ? -17.328 -9.398 -15.156 1 97.5 121 GLU B O 1
ATOM 2239 N N . ARG B 1 122 ? -16.641 -8.102 -13.531 1 97.31 122 ARG B N 1
ATOM 2240 C CA . ARG B 1 122 ? -15.93 -7.219 -14.453 1 97.31 122 ARG B CA 1
ATOM 2241 C C . ARG B 1 122 ? -14.734 -7.93 -15.078 1 97.31 122 ARG B C 1
ATOM 2243 O O . ARG B 1 122 ? -14.562 -7.906 -16.297 1 97.31 122 ARG B O 1
ATOM 2250 N N . ILE B 1 123 ? -13.969 -8.609 -14.281 1 97.38 123 ILE B N 1
ATOM 2251 C CA . ILE B 1 123 ? -12.781 -9.32 -14.766 1 97.38 123 ILE B CA 1
ATOM 2252 C C . ILE B 1 123 ? -13.195 -10.398 -15.758 1 97.38 123 ILE B C 1
ATOM 2254 O O . ILE B 1 123 ? -12.578 -10.539 -16.828 1 97.38 123 ILE B O 1
ATOM 2258 N N . THR B 1 124 ? -14.234 -11.102 -15.422 1 96.06 124 THR B N 1
ATOM 2259 C CA . THR B 1 124 ? -14.641 -12.234 -16.25 1 96.06 124 THR B CA 1
ATOM 2260 C C . THR B 1 124 ? -15.289 -11.75 -17.547 1 96.06 124 THR B C 1
ATOM 2262 O O . THR B 1 124 ? -15.406 -12.516 -18.5 1 96.06 124 THR B O 1
ATOM 2265 N N . SER B 1 125 ? -15.664 -10.5 -17.562 1 96.12 125 SER B N 1
ATOM 2266 C CA . SER B 1 125 ? -16.328 -9.969 -18.75 1 96.12 125 SER B CA 1
ATOM 2267 C C . SER B 1 125 ? -15.32 -9.273 -19.672 1 96.12 125 SER B C 1
ATOM 2269 O O . SER B 1 125 ? -15.68 -8.867 -20.781 1 96.12 125 SER B O 1
ATOM 2271 N N . MET B 1 126 ? -14.133 -9.109 -19.266 1 95.56 126 MET B N 1
ATOM 2272 C CA . MET B 1 126 ? -13.117 -8.461 -20.094 1 95.56 126 MET B CA 1
ATOM 2273 C C . MET B 1 126 ? -12.562 -9.43 -21.141 1 95.56 126 MET B C 1
ATOM 2275 O O . MET B 1 126 ? -11.914 -10.414 -20.797 1 95.56 126 MET B O 1
ATOM 2279 N N . PRO B 1 127 ? -12.703 -9.086 -22.406 1 93.56 127 PRO B N 1
ATOM 2280 C CA . PRO B 1 127 ? -12.219 -9.992 -23.453 1 93.56 127 PRO B CA 1
ATOM 2281 C C . PRO B 1 127 ? -10.695 -10.117 -23.453 1 93.56 127 PRO B C 1
ATOM 2283 O O . PRO B 1 127 ? -10.156 -11.117 -23.953 1 93.56 127 PRO B O 1
ATOM 2286 N N . GLU B 1 128 ? -10.039 -9.133 -22.875 1 95.12 128 GLU B N 1
ATOM 2287 C CA . GLU B 1 128 ? -8.578 -9.102 -22.859 1 95.12 128 GLU B CA 1
ATOM 2288 C C . GLU B 1 128 ? -8.016 -10.102 -21.859 1 95.12 128 GLU B C 1
ATOM 2290 O O . GLU B 1 128 ? -6.82 -10.414 -21.891 1 95.12 128 GLU B O 1
ATOM 2295 N N . VAL B 1 129 ? -8.883 -10.672 -20.969 1 96.56 129 VAL B N 1
ATOM 2296 C CA . VAL B 1 129 ? -8.43 -11.602 -19.938 1 96.56 129 VAL B CA 1
ATOM 2297 C C . VAL B 1 129 ? -8.484 -13.031 -20.469 1 96.56 129 VAL B C 1
ATOM 2299 O O . VAL B 1 129 ? -9.523 -13.477 -20.969 1 96.56 129 VAL B O 1
ATOM 2302 N N . GLU B 1 130 ? -7.383 -13.656 -20.406 1 96.38 130 GLU B N 1
ATOM 2303 C CA . GLU B 1 130 ? -7.316 -15.062 -20.781 1 96.38 130 GLU B CA 1
ATOM 2304 C C . GLU B 1 130 ? -7.645 -15.969 -19.594 1 96.38 130 GLU B C 1
ATOM 2306 O O . GLU B 1 130 ? -8.438 -16.906 -19.719 1 96.38 130 GLU B O 1
ATOM 2311 N N . ARG B 1 131 ? -7.055 -15.695 -18.469 1 96.06 131 ARG B N 1
ATOM 2312 C CA . ARG B 1 131 ? -7.246 -16.469 -17.234 1 96.06 131 ARG B CA 1
ATOM 2313 C C . ARG B 1 131 ? -7.055 -15.594 -16 1 96.06 131 ARG B C 1
ATOM 2315 O O . ARG B 1 131 ? -6.242 -14.672 -16.016 1 96.06 131 ARG B O 1
ATOM 2322 N N . SER B 1 132 ? -7.793 -15.898 -15.016 1 96.5 132 SER B N 1
ATOM 2323 C CA . SER B 1 132 ? -7.637 -15.227 -13.727 1 96.5 132 SER B CA 1
ATOM 2324 C C . SER B 1 132 ? -7.75 -16.219 -12.57 1 96.5 132 SER B C 1
ATOM 2326 O O . SER B 1 132 ? -8.539 -17.156 -12.633 1 96.5 132 SER B O 1
ATOM 2328 N N . SER B 1 133 ? -6.914 -16.078 -11.648 1 96.44 133 SER B N 1
ATOM 2329 C CA . SER B 1 133 ? -6.969 -16.797 -10.367 1 96.44 133 SER B CA 1
ATOM 2330 C C . SER B 1 133 ? -6.996 -15.82 -9.195 1 96.44 133 SER B C 1
ATOM 2332 O O . SER B 1 133 ? -6.055 -15.047 -9 1 96.44 133 SER B O 1
ATOM 2334 N N . THR B 1 134 ? -8.094 -15.891 -8.445 1 97.06 134 THR B N 1
ATOM 2335 C CA . THR B 1 134 ? -8.289 -14.906 -7.383 1 97.06 134 THR B CA 1
ATOM 2336 C C . THR B 1 134 ? -8.188 -15.562 -6.012 1 97.06 134 THR B C 1
ATOM 2338 O O . THR B 1 134 ? -8.812 -16.594 -5.762 1 97.06 134 THR B O 1
ATOM 2341 N N . HIS B 1 135 ? -7.375 -15 -5.164 1 97.56 135 HIS B N 1
ATOM 2342 C CA . HIS B 1 135 ? -7.223 -15.438 -3.781 1 97.56 135 HIS B CA 1
ATOM 2343 C C . HIS B 1 135 ? -7.922 -14.477 -2.824 1 97.56 135 HIS B C 1
ATOM 2345 O O . HIS B 1 135 ? -7.719 -13.258 -2.9 1 97.56 135 HIS B O 1
ATOM 2351 N N . VAL B 1 136 ? -8.742 -15.109 -1.981 1 97.12 136 VAL B N 1
ATOM 2352 C CA . VAL B 1 136 ? -9.273 -14.32 -0.877 1 97.12 136 VAL B CA 1
ATOM 2353 C C . VAL B 1 136 ? -8.258 -14.273 0.263 1 97.12 136 VAL B C 1
ATOM 2355 O O . VAL B 1 136 ? -7.703 -15.305 0.649 1 97.12 136 VAL B O 1
ATOM 2358 N N . VAL B 1 137 ? -8 -13.109 0.771 1 98.06 137 VAL B N 1
ATOM 2359 C CA . VAL B 1 137 ? -7.082 -12.953 1.892 1 98.06 137 VAL B CA 1
ATOM 2360 C C . VAL B 1 137 ? -7.793 -13.297 3.199 1 98.06 137 VAL B C 1
ATOM 2362 O O . VAL B 1 137 ? -8.812 -12.688 3.537 1 98.06 137 VAL B O 1
ATOM 2365 N N . VAL B 1 138 ? -7.234 -14.227 3.875 1 96.12 138 VAL B N 1
ATOM 2366 C CA . VAL B 1 138 ? -7.812 -14.664 5.141 1 96.12 138 VAL B CA 1
ATOM 2367 C C . VAL B 1 138 ? -7.312 -13.781 6.277 1 96.12 138 VAL B C 1
ATOM 2369 O O . VAL B 1 138 ? -8.07 -13.438 7.188 1 96.12 138 VAL B O 1
ATOM 2372 N N . LYS B 1 139 ? -6.055 -13.469 6.152 1 96.38 139 LYS B N 1
ATOM 2373 C CA . LYS B 1 139 ? -5.438 -12.641 7.188 1 96.38 139 LYS B CA 1
ATOM 2374 C C . LYS B 1 139 ? -4.363 -11.734 6.598 1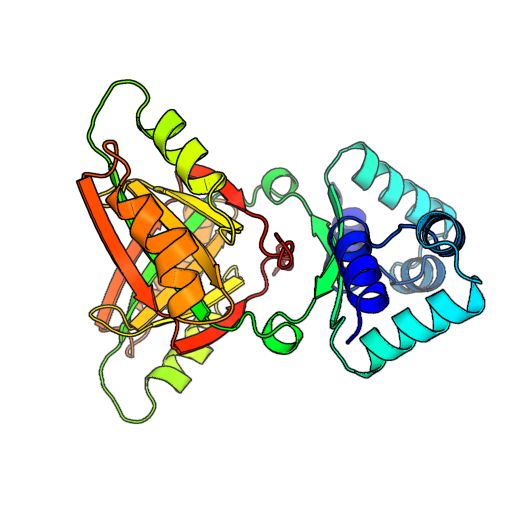 96.38 139 LYS B C 1
ATOM 2376 O O . LYS B 1 139 ? -3.562 -12.164 5.77 1 96.38 139 LYS B O 1
ATOM 2381 N N . ILE B 1 140 ? -4.477 -10.461 6.969 1 97 140 ILE B N 1
ATOM 2382 C CA . ILE B 1 140 ? -3.383 -9.539 6.676 1 97 140 ILE B CA 1
ATOM 2383 C C . ILE B 1 140 ? -2.326 -9.625 7.773 1 97 140 ILE B C 1
ATOM 2385 O O . ILE B 1 140 ? -2.582 -9.258 8.922 1 97 140 ILE B O 1
ATOM 2389 N N . ILE B 1 141 ? -1.179 -10.109 7.414 1 97.81 141 ILE B N 1
AT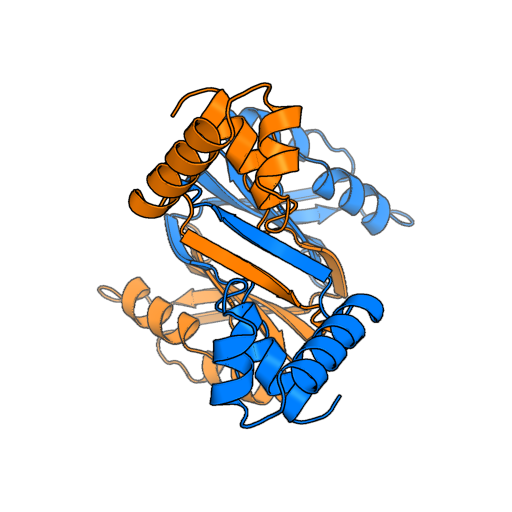OM 2390 C CA . ILE B 1 141 ? -0.098 -10.211 8.391 1 97.81 141 ILE B CA 1
ATOM 2391 C C . ILE B 1 141 ? 0.646 -8.875 8.477 1 97.81 141 ILE B C 1
ATOM 2393 O O . ILE B 1 141 ? 1.045 -8.453 9.562 1 97.81 141 ILE B O 1
ATOM 2397 N N . LYS B 1 142 ? 0.84 -8.273 7.367 1 97.19 142 LYS B N 1
ATOM 2398 C CA . LYS B 1 142 ? 1.478 -6.965 7.266 1 97.19 142 LYS B CA 1
ATOM 2399 C C . LYS B 1 142 ? 0.969 -6.203 6.047 1 97.19 142 LYS B C 1
ATOM 2401 O O . LYS B 1 142 ? 0.825 -6.773 4.965 1 97.19 142 LYS B O 1
ATOM 2406 N N . GLU B 1 143 ? 0.638 -4.98 6.234 1 96.38 143 GLU B N 1
ATOM 2407 C CA . GLU B 1 143 ? 0.311 -4.059 5.148 1 96.38 143 GLU B CA 1
ATOM 2408 C C . GLU B 1 143 ? 0.78 -2.643 5.465 1 96.38 143 GLU B C 1
ATOM 2410 O O . GLU B 1 143 ? 0.067 -1.878 6.121 1 96.38 143 GLU B O 1
ATOM 2415 N N . SER B 1 144 ? 2 -2.316 5.039 1 94.81 144 SER B N 1
ATOM 2416 C CA . SER B 1 144 ? 2.604 -1.02 5.324 1 94.81 144 SER B CA 1
ATOM 2417 C C . SER B 1 144 ? 3.246 -0.42 4.078 1 94.81 144 SER B C 1
ATOM 2419 O O . SER B 1 144 ? 4.438 -0.1 4.082 1 94.81 144 SER B O 1
ATOM 2421 N N . PRO B 1 145 ? 2.383 -0.187 3.031 1 90.06 145 PRO B N 1
ATOM 2422 C CA . PRO B 1 145 ? 2.941 0.295 1.767 1 90.06 145 PRO B CA 1
ATOM 2423 C C . PRO B 1 145 ? 3.561 1.686 1.886 1 90.06 145 PRO B C 1
ATOM 2425 O O . PRO B 1 145 ? 4.336 2.098 1.02 1 90.06 145 PRO B O 1
ATOM 2428 N N . ASN B 1 146 ? 3.217 2.404 2.973 1 88.19 146 ASN B N 1
ATOM 2429 C CA . ASN B 1 146 ? 3.729 3.756 3.162 1 88.19 146 ASN B CA 1
ATOM 2430 C C . ASN B 1 146 ? 5.117 3.746 3.797 1 88.19 146 ASN B C 1
ATOM 2432 O O . ASN B 1 146 ? 5.797 4.773 3.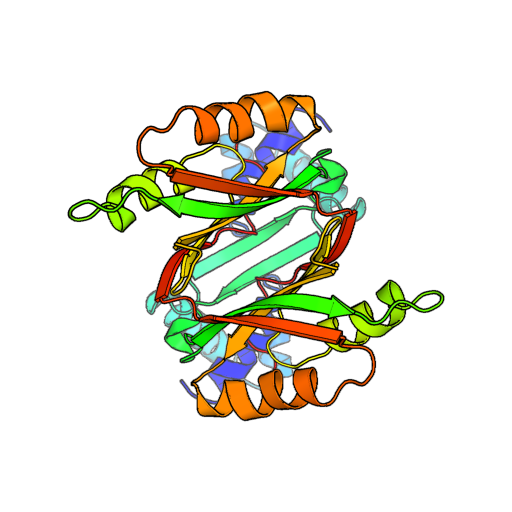832 1 88.19 146 ASN B O 1
ATOM 2436 N N . MET B 1 147 ? 5.539 2.613 4.289 1 91.94 147 MET B N 1
ATOM 2437 C CA . MET B 1 147 ? 6.863 2.469 4.883 1 91.94 147 MET B CA 1
ATOM 2438 C C . MET B 1 147 ? 7.879 2.012 3.844 1 91.94 147 MET B C 1
ATOM 2440 O O . MET B 1 147 ? 8.125 0.814 3.695 1 91.94 147 MET B O 1
ATOM 2444 N N . VAL B 1 148 ? 8.438 2.971 3.221 1 93.12 148 VAL B N 1
ATOM 2445 C CA . VAL B 1 148 ? 9.32 2.623 2.111 1 93.12 148 VAL B CA 1
ATOM 2446 C C . VAL B 1 148 ? 10.766 2.572 2.6 1 93.12 148 VAL B C 1
ATOM 2448 O O . VAL B 1 148 ? 11.547 1.73 2.154 1 93.12 148 VAL B O 1
ATOM 2451 N N . ILE B 1 149 ? 11.102 3.451 3.584 1 94.5 149 ILE B N 1
ATOM 2452 C CA . ILE B 1 149 ? 12.461 3.436 4.109 1 94.5 149 ILE B CA 1
ATOM 2453 C C . ILE B 1 149 ? 12.547 2.471 5.289 1 94.5 149 ILE B C 1
ATOM 2455 O O . ILE B 1 149 ? 11.992 2.738 6.359 1 94.5 149 ILE B O 1
ATOM 2459 N N . TRP B 1 150 ? 13.25 1.365 5.137 1 91 150 TRP B N 1
ATOM 2460 C CA . TRP B 1 150 ? 13.266 0.336 6.172 1 91 150 TRP B CA 1
ATOM 2461 C C . TRP B 1 150 ? 14.664 0.163 6.746 1 91 150 TRP B C 1
ATOM 2463 O O . TRP B 1 150 ? 14.844 -0.505 7.766 1 91 150 TRP B O 1
ATOM 2473 N N . TRP B 1 151 ? 15.648 0.729 6.098 1 86.88 151 TRP B N 1
ATOM 2474 C CA . TRP B 1 151 ? 17.031 0.597 6.539 1 86.88 151 TRP B CA 1
ATOM 2475 C C . TRP B 1 151 ? 17.453 1.804 7.371 1 86.88 151 TRP B C 1
ATOM 2477 O O . TRP B 1 151 ? 16.844 2.873 7.277 1 86.88 151 TRP B O 1
#

Sequence (302 aa):
MDEIDLKILKILQKDAKYSLEDLSTELKMPKSTVAYRIKRLESLNIIKGYYAQIDPTALNLDYIVISLIRGKYSKDYHIELGSKLANIPGVWGVYFVLGDTDFIVIARYRNREDFMKNYLERITSMPEVERSSTHVVVKIIKESPNMVIWWMDEIDLKILKILQKDAKYSLEDLSTELKMPKSTVAYRIKRLESLNIIKGYYAQIDPTALNLDYIVISLIRGKYSKDYHIELGSKLANIPGVWGVYFVLGDTDFIVIARYRNREDFMKNYLERITSMPEVERSSTHVVVKIIKESPNMVIWW

pLDDT: mean 96.09, std 3.05, range [84.31, 98.81]

Organism: Sulfurisphaera tokodaii (strain DSM 16993 / JCM 10545 / NBRC 100140 / 7) (NCBI:txid273063)

Foldseek 3Di:
DDPLLVVLLQVCLVPVVCDLVNSCVVSVHDSVVSVVSVVVCVVVCVPVDDDDDDDVVVVLFQWKKKKFFDFDDDDCLLVVVQVQLCPQPQWDDWDQDDDPTGIIIMGTDNDPVRCCVRPVVSQVPDNGTDDMDMDTDPDDPDDSPSNPDDD/DDPLLVVLLQVCLVPVVCDLVNSCVVSVHDSVVSVVSVVVCVVVCVPVDDDDDDDVVVVLFQWKKKKFFDFDDDDCLLVVVQVQLCPQPQWDDWDQDDDPTGIIIMGTDNDPVRCVVRPVVSQVPDNGTDDMDMDTDPDDPDDSPSCPPDD